Protein AF-A0A9D0VFV6-F1 (afdb_monomer_lite)

Secondary structure (DSSP, 8-state):
---------------------PPPPEEEEEE--TT-EEEEPPBSSTTEEEEEEES--S--HHHHTT---TTEEEEEEEE-STT-EEEEEEESSTTEEEEEEEETTEEEEEEEE----B--PPPPPPHHHHHHSPPP--PPPPPPTT--S--SGGGT-PPPHHHHGGG---PEETTEE------HHHHHHHHHHHHH---HHHHHHHHHHHHHHHHHTT-HHHHHHHHHHHHT-SS---HHHHHHHHHHHHHHTT-HHHHHHHHHHHHHTT--HHHHHHHHHHHHHHH--S-HHHHHHHHHHH---HHHHHHHHHHHHHTT-HHHHHHHHHHHHHH--

Foldseek 3Di:
DDDDDDDPDDDPPDDPPPPPPAPDKWKDKDFWAQPWDKDWDADLDLQKTKIKIAPTPDDVCVSQVVDDIAQFPDWDKDDPDPRIIIIMTGGPDSQWDWDWDRDRRMIMTIIDGHDGPHPDDDAFDALVCQQPPFDDAAFDDADPPVDDPDDDCRVVPDPQLLVLLPPFDAWDDPNDGLAPQPAPVLLVVLVVVCVPDPDQVSNLVSLQSNLNNCSVVVVLVSNLVSLVVSVPGPDDTLLLNSLSSNLSSCVVVVNLVSSSVSLVSNVVSPHDSLSSLSSQLSSCLRPVPPPLQNSLNNQCVRDPDLSSLLSSLSSCVVSNVNSNSVSSVVVSVVVVD

Sequence (337 aa):
MIRAPRALLALLLSLPLLLGLAPAEGIIAFSASPDAEVVVHPRSDPLRIDVMVRRNRVPLDRQLDGLTARHLSEIEVVSIGGGTWFVTLYVERPEIVVVPQVIPGKLVLRLRPGRVGTIEVPEAPTLRELLDDPPQRLPAPPPPLALSPLRGDASTLKLRPDLVLQDLPVWRIRGRELSKLQGWPAVDAYRMELALHDHPARQAATRYHLGLEHLGLGWYREAAFYLEETLASDVPYDVPAVALATARAQLVLDRTQRSRELCRMAADNGAEDVAVLVCLGAVALKDGTPSPTAVGRALEQASLVPSHRLLAAQLLQQDHRHAEARQILEALAYSMD

Radius of gyration: 30.55 Å; chains: 1; bounding box: 56×37×140 Å

Structure (mmCIF, N/CA/C/O backbone):
data_AF-A0A9D0VFV6-F1
#
_entry.id   AF-A0A9D0VFV6-F1
#
loop_
_atom_site.group_PDB
_atom_site.id
_atom_site.type_symbol
_atom_site.label_atom_id
_atom_site.label_alt_id
_atom_site.label_comp_id
_atom_site.label_asym_id
_atom_site.label_entity_id
_atom_site.label_seq_id
_atom_site.pdbx_PDB_ins_code
_atom_site.Cartn_x
_atom_site.Cartn_y
_atom_site.Cartn_z
_atom_site.occupancy
_atom_site.B_iso_or_equiv
_atom_site.auth_seq_id
_atom_site.auth_comp_id
_atom_site.auth_asym_id
_atom_site.auth_atom_id
_atom_site.pdbx_PDB_model_num
ATOM 1 N N . MET A 1 1 ? -0.767 14.756 100.149 1.00 42.78 1 MET A N 1
ATOM 2 C CA . MET A 1 1 ? -2.171 15.167 99.923 1.00 42.78 1 MET A CA 1
ATOM 3 C C . MET A 1 1 ? -2.162 16.493 99.176 1.00 42.78 1 MET A C 1
ATOM 5 O O . MET A 1 1 ? -1.933 17.524 99.792 1.00 42.78 1 MET A O 1
ATOM 9 N N . ILE A 1 2 ? -2.287 16.459 97.846 1.00 37.28 2 ILE A N 1
ATOM 10 C CA . ILE A 1 2 ? -2.253 17.648 96.978 1.00 37.28 2 ILE A CA 1
ATOM 11 C C . ILE A 1 2 ? -3.454 17.593 96.022 1.00 37.28 2 ILE A C 1
ATOM 13 O O . ILE A 1 2 ? -3.891 16.524 95.609 1.00 37.28 2 ILE A O 1
ATOM 17 N N . ARG A 1 3 ? -3.992 18.792 95.793 1.00 36.56 3 ARG A N 1
ATOM 18 C CA . ARG A 1 3 ? -5.252 19.224 95.181 1.00 36.56 3 ARG A CA 1
ATOM 19 C C . ARG A 1 3 ? -5.512 18.728 93.743 1.00 36.56 3 ARG A C 1
ATOM 21 O O . ARG A 1 3 ? -4.602 18.673 92.927 1.00 36.56 3 ARG A O 1
ATOM 28 N N . ALA A 1 4 ? -6.793 18.506 93.436 1.00 40.12 4 ALA A N 1
ATOM 29 C CA . ALA A 1 4 ? -7.401 18.561 92.093 1.00 40.12 4 ALA A CA 1
ATOM 30 C C . ALA A 1 4 ? -7.599 20.035 91.637 1.00 40.12 4 ALA A C 1
ATOM 32 O O . ALA A 1 4 ? -7.294 20.934 92.427 1.00 40.12 4 ALA A O 1
ATOM 33 N N . PRO A 1 5 ? -8.304 20.364 90.529 1.00 68.75 5 PRO A N 1
ATOM 34 C CA . PRO A 1 5 ? -8.406 19.825 89.155 1.00 68.75 5 PRO A CA 1
ATOM 35 C C . PRO A 1 5 ? -8.068 20.933 88.107 1.00 68.75 5 PRO A C 1
ATOM 37 O O . PRO A 1 5 ? -7.823 22.066 88.514 1.00 68.75 5 PRO A O 1
ATOM 40 N N . ARG A 1 6 ? -8.116 20.672 86.779 1.00 39.78 6 ARG A N 1
ATOM 41 C CA . ARG A 1 6 ? -8.661 21.611 85.748 1.00 39.78 6 ARG A CA 1
ATOM 42 C C . ARG A 1 6 ? -8.444 21.185 84.283 1.00 39.78 6 ARG A C 1
ATOM 44 O O . ARG A 1 6 ? -7.349 20.818 83.887 1.00 39.78 6 ARG A O 1
ATOM 51 N N . ALA A 1 7 ? -9.508 21.440 83.513 1.00 39.28 7 ALA A N 1
ATOM 52 C CA . ALA A 1 7 ? -9.545 21.874 82.113 1.00 39.28 7 ALA A CA 1
ATOM 53 C C . ALA A 1 7 ? -9.285 20.839 81.002 1.00 39.28 7 ALA A C 1
ATOM 55 O O . ALA A 1 7 ? -8.216 20.792 80.403 1.00 39.28 7 ALA A O 1
ATOM 56 N N . LEU A 1 8 ? -10.351 20.124 80.621 1.00 39.81 8 LEU A N 1
ATOM 57 C CA . LEU A 1 8 ? -10.550 19.702 79.233 1.00 39.81 8 LEU A CA 1
ATOM 58 C C . LEU A 1 8 ? -11.036 20.933 78.447 1.00 39.81 8 LEU A C 1
ATOM 60 O O . LEU A 1 8 ? -12.193 21.338 78.564 1.00 39.81 8 LEU A O 1
ATOM 64 N N . LEU A 1 9 ? -10.114 21.575 77.731 1.00 40.81 9 LEU A N 1
ATOM 65 C CA . LEU A 1 9 ? -10.386 22.710 76.856 1.00 40.81 9 LEU A CA 1
ATOM 66 C C . LEU A 1 9 ? -10.595 22.204 75.425 1.00 40.81 9 LEU A C 1
ATOM 68 O O . LEU A 1 9 ? -9.845 21.366 74.928 1.00 40.81 9 LEU A O 1
ATOM 72 N N . ALA A 1 10 ? -11.632 22.739 74.793 1.00 47.91 10 ALA A N 1
ATOM 73 C CA . ALA A 1 10 ? -12.017 22.525 73.413 1.00 47.91 10 ALA A CA 1
ATOM 74 C C . ALA A 1 10 ? -10.858 22.725 72.422 1.00 47.91 10 ALA A C 1
ATOM 76 O O . ALA A 1 10 ? -10.210 23.769 72.423 1.00 47.91 10 ALA A O 1
ATOM 77 N N . LEU A 1 11 ? -10.688 21.770 71.506 1.00 39.59 11 LEU A N 1
ATOM 78 C CA . LEU A 1 11 ? -10.038 22.008 70.220 1.00 39.59 11 LEU A CA 1
ATOM 79 C C . LEU A 1 11 ? -10.996 21.574 69.102 1.00 39.59 11 LEU A C 1
ATOM 81 O O . LEU A 1 11 ? -10.941 20.469 68.569 1.00 39.59 11 LEU A O 1
ATOM 85 N N . LEU A 1 12 ? -11.918 22.485 68.785 1.00 42.47 12 LEU A N 1
ATOM 86 C CA . LEU A 1 12 ? -12.577 22.574 67.487 1.00 42.47 12 LEU A CA 1
ATOM 87 C C . LEU A 1 12 ? -11.499 22.921 66.452 1.00 42.47 12 LEU A C 1
ATOM 89 O O . LEU A 1 12 ? -11.248 24.089 66.168 1.00 42.47 12 LEU A O 1
ATOM 93 N N . LEU A 1 13 ? -10.825 21.902 65.920 1.00 38.94 13 LEU A N 1
ATOM 94 C CA . LEU A 1 13 ? -10.052 22.037 64.692 1.00 38.94 13 LEU A CA 1
ATOM 95 C C . LEU A 1 13 ? -11.025 21.930 63.520 1.00 38.94 13 LEU A C 1
ATOM 97 O O . LEU A 1 13 ? -11.454 20.853 63.113 1.00 38.94 13 LEU A O 1
ATOM 101 N N . SER A 1 14 ? -11.380 23.106 63.021 1.00 40.16 14 SER A N 1
ATOM 102 C CA . SER A 1 14 ? -11.913 23.371 61.695 1.00 40.16 14 SER A CA 1
ATOM 103 C C . SER A 1 14 ? -11.162 22.573 60.622 1.00 40.16 14 SER A C 1
ATOM 105 O O . SER A 1 14 ? -10.084 22.978 60.184 1.00 40.16 14 SER A O 1
ATOM 107 N N . LEU A 1 15 ? -11.737 21.454 60.172 1.00 38.34 15 LEU A N 1
ATOM 108 C CA . LEU A 1 15 ? -11.420 20.907 58.857 1.00 38.34 15 LEU A CA 1
ATOM 109 C C . LEU A 1 15 ? -12.058 21.834 57.812 1.00 38.34 15 LEU A C 1
ATOM 111 O O . LEU A 1 15 ? -13.285 21.970 57.812 1.00 38.34 15 LEU A O 1
ATOM 115 N N . PRO A 1 16 ? -11.292 22.448 56.897 1.00 43.44 16 PRO A N 1
ATOM 116 C CA . PRO A 1 16 ? -11.893 22.964 55.686 1.00 43.44 16 PRO A CA 1
ATOM 117 C C . PRO A 1 16 ? -12.406 21.755 54.898 1.00 43.44 16 PRO A C 1
ATOM 119 O O . PRO A 1 16 ? -11.627 20.907 54.460 1.00 43.44 16 PRO A O 1
ATOM 122 N N . LEU A 1 17 ? -13.730 21.667 54.740 1.00 42.09 17 LEU A N 1
ATOM 123 C CA . LEU A 1 17 ? -14.370 20.868 53.701 1.00 42.09 17 LEU A CA 1
ATOM 124 C C . LEU A 1 17 ? -13.872 21.382 52.339 1.00 42.09 17 LEU A C 1
ATOM 126 O O . LEU A 1 17 ? -14.528 22.166 51.663 1.00 42.09 17 LEU A O 1
ATOM 130 N N . LEU A 1 18 ? -12.699 20.921 51.917 1.00 41.19 18 LEU A N 1
ATOM 131 C CA . LEU A 1 18 ? -12.331 20.848 50.512 1.00 41.19 18 LEU A CA 1
ATOM 132 C C . LEU A 1 18 ? -13.087 19.651 49.926 1.00 41.19 18 LEU A C 1
ATOM 134 O O . LEU A 1 18 ? -12.507 18.618 49.599 1.00 41.19 18 LEU A O 1
ATOM 138 N N . LEU A 1 19 ? -14.410 19.794 49.798 1.00 41.72 19 LEU A N 1
ATOM 139 C CA . LEU A 1 19 ? -15.160 19.092 48.762 1.00 41.72 19 LEU A CA 1
ATOM 140 C C . LEU A 1 19 ? -14.663 19.665 47.434 1.00 41.72 19 LEU A C 1
ATOM 142 O O . LEU A 1 19 ? -15.276 20.552 46.843 1.00 41.72 19 LEU A O 1
ATOM 146 N N . GLY A 1 20 ? -13.490 19.198 47.005 1.00 40.94 20 GLY A N 1
ATOM 147 C CA . GLY A 1 20 ? -13.071 19.324 45.626 1.00 40.94 20 GLY A CA 1
ATOM 148 C C . GLY A 1 20 ? -14.182 18.707 44.796 1.00 40.94 20 GLY A C 1
ATOM 149 O O . GLY A 1 20 ? -14.415 17.502 44.877 1.00 40.94 20 GLY A O 1
ATOM 150 N N . LEU A 1 21 ? -14.917 19.554 44.077 1.00 49.94 21 LEU A N 1
ATOM 151 C CA . LEU A 1 21 ? -15.856 19.152 43.043 1.00 49.94 21 LEU A CA 1
ATOM 152 C C . LEU A 1 21 ? -15.102 18.199 42.119 1.00 49.94 21 LEU A C 1
ATOM 154 O O . LEU A 1 21 ? -14.300 18.637 41.293 1.00 49.94 21 LEU A O 1
ATOM 158 N N . ALA A 1 22 ? -15.311 16.893 42.295 1.00 55.28 22 ALA A N 1
ATOM 159 C CA . ALA A 1 22 ? -14.850 15.920 41.325 1.00 55.28 22 ALA A CA 1
ATOM 160 C C . ALA A 1 22 ? -15.384 16.393 39.964 1.00 55.28 22 ALA A C 1
ATOM 162 O O . ALA A 1 22 ? -16.567 16.752 39.880 1.00 55.28 22 ALA A O 1
ATOM 163 N N . PRO A 1 23 ? -14.536 16.497 38.926 1.00 62.00 23 PRO A N 1
ATOM 164 C CA . PRO A 1 23 ? -14.978 16.994 37.633 1.00 62.00 23 PRO A CA 1
ATOM 165 C C . PRO A 1 23 ? -16.178 16.158 37.194 1.00 62.00 23 PRO A C 1
ATOM 167 O O . PRO A 1 23 ? -16.063 14.940 37.093 1.00 62.00 23 PRO A O 1
ATOM 170 N N . ALA A 1 24 ? -17.343 16.797 37.020 1.00 79.69 24 ALA A N 1
ATOM 171 C CA . ALA A 1 24 ? -18.573 16.037 36.812 1.00 79.69 24 ALA A CA 1
ATOM 172 C C . ALA A 1 24 ? -18.433 15.142 35.570 1.00 79.69 24 ALA A C 1
ATOM 174 O O . ALA A 1 24 ? -18.080 15.616 34.482 1.00 79.69 24 ALA A O 1
ATOM 175 N N . GLU A 1 25 ? -18.647 13.850 35.779 1.00 90.50 25 GLU A N 1
ATOM 176 C CA . GLU A 1 25 ? -18.448 12.794 34.794 1.00 90.50 25 GLU A CA 1
ATOM 177 C C . GLU A 1 25 ? -19.633 12.751 33.818 1.00 90.50 25 GLU A C 1
ATOM 179 O O . GLU A 1 25 ? -20.771 13.051 34.186 1.00 90.50 25 GLU A O 1
ATOM 184 N N . GLY A 1 26 ? -19.374 12.370 32.569 1.00 94.69 26 GLY A N 1
ATOM 185 C CA . GLY A 1 26 ? -20.420 11.918 31.657 1.00 94.69 26 GLY A CA 1
ATOM 186 C C . GLY A 1 26 ? -20.778 10.473 31.973 1.00 94.69 26 GLY A C 1
ATOM 187 O O . GLY A 1 26 ? -19.887 9.658 32.212 1.00 94.69 26 GLY A O 1
ATOM 188 N N . ILE A 1 27 ? -22.066 10.139 32.000 1.00 95.75 27 ILE A N 1
ATOM 189 C CA . ILE A 1 27 ? -22.532 8.783 32.304 1.00 95.75 27 ILE A CA 1
ATOM 190 C C . ILE A 1 27 ? -23.422 8.312 31.162 1.00 95.75 27 ILE A C 1
ATOM 192 O O . ILE A 1 27 ? -24.480 8.886 30.927 1.00 95.75 27 ILE A O 1
ATOM 196 N N . ILE A 1 28 ? -23.009 7.233 30.504 1.00 96.56 28 ILE A N 1
ATOM 197 C CA . ILE A 1 28 ? -23.816 6.511 29.520 1.00 96.56 28 ILE A CA 1
ATOM 198 C C . ILE A 1 28 ? -24.180 5.172 30.152 1.00 96.56 28 ILE A C 1
ATOM 200 O O . ILE A 1 28 ? -23.297 4.416 30.553 1.00 96.56 28 ILE A O 1
ATOM 204 N N . ALA A 1 29 ? -25.469 4.881 30.293 1.00 96.12 29 ALA A N 1
ATOM 205 C CA . ALA A 1 29 ? -25.935 3.688 30.987 1.00 96.12 29 ALA A CA 1
ATOM 206 C C . ALA A 1 29 ? -27.009 2.973 30.171 1.00 96.12 29 ALA A C 1
ATOM 208 O O . ALA A 1 29 ? -28.025 3.573 29.836 1.00 96.12 29 ALA A O 1
ATOM 209 N N . PHE A 1 30 ? -26.807 1.685 29.905 1.00 96.25 30 PHE A N 1
ATOM 210 C CA . PHE A 1 30 ? -27.698 0.888 29.062 1.00 96.25 30 PHE A CA 1
ATOM 211 C C . PHE A 1 30 ? -27.776 -0.562 29.536 1.00 96.25 30 PHE A C 1
ATOM 213 O O . PHE A 1 30 ? -26.932 -1.047 30.295 1.00 96.25 30 PHE A O 1
ATOM 220 N N . SER A 1 31 ? -28.827 -1.250 29.106 1.00 97.25 31 SER A N 1
ATOM 221 C CA . SER A 1 31 ? -29.054 -2.656 29.420 1.00 97.25 31 SER A CA 1
ATOM 222 C C . SER A 1 31 ? -28.105 -3.527 28.602 1.00 97.25 31 SER A C 1
ATOM 224 O O . SER A 1 31 ? -27.961 -3.331 27.394 1.00 97.25 31 SER A O 1
ATOM 226 N N . ALA A 1 32 ? -27.488 -4.506 29.257 1.00 96.50 32 ALA A N 1
ATOM 227 C CA . ALA A 1 32 ? -26.565 -5.454 28.639 1.00 96.50 32 ALA A CA 1
ATOM 228 C C . ALA A 1 32 ? -26.837 -6.875 29.147 1.00 96.50 32 ALA A C 1
ATOM 230 O O . ALA A 1 32 ? -27.435 -7.061 30.209 1.00 96.50 32 ALA A O 1
ATOM 231 N N . SER A 1 33 ? -26.404 -7.893 28.404 1.00 96.06 33 SER A N 1
ATOM 232 C CA . SER A 1 33 ? -26.488 -9.277 28.880 1.00 96.06 33 SER A CA 1
ATOM 233 C C . SER A 1 33 ? -25.672 -9.475 30.168 1.00 96.06 33 SER A C 1
ATOM 235 O O . SER A 1 33 ? -24.637 -8.830 30.337 1.00 96.06 33 SER A O 1
ATOM 237 N N . PRO A 1 34 ? -26.102 -10.360 31.088 1.00 93.81 34 PRO A N 1
ATOM 238 C CA . PRO A 1 34 ? -25.392 -10.594 32.350 1.00 93.81 34 PRO A CA 1
ATOM 239 C C . PRO A 1 34 ? -23.943 -11.074 32.182 1.00 93.81 34 PRO A C 1
ATOM 241 O O . PRO A 1 34 ? -23.121 -10.848 33.063 1.00 93.81 34 PRO A O 1
ATOM 244 N N . ASP A 1 35 ? -23.644 -11.731 31.062 1.00 92.25 35 ASP A N 1
ATOM 245 C CA . ASP A 1 35 ? -22.338 -12.263 30.671 1.00 92.25 35 ASP A CA 1
ATOM 246 C C . ASP A 1 35 ? -21.576 -11.350 29.696 1.00 92.25 35 ASP A C 1
ATOM 248 O O . ASP A 1 35 ? -20.590 -11.782 29.091 1.00 92.25 35 ASP A O 1
ATOM 252 N N . ALA A 1 36 ? -22.028 -10.102 29.524 1.00 94.00 36 ALA A N 1
ATOM 253 C CA . ALA A 1 36 ? -21.389 -9.159 28.624 1.00 94.00 36 ALA A CA 1
ATOM 254 C C . ALA A 1 36 ? -19.970 -8.804 29.096 1.00 94.00 36 ALA A C 1
ATOM 256 O O . ALA A 1 36 ? -19.743 -8.432 30.248 1.00 94.00 36 ALA A O 1
ATOM 257 N N . GLU A 1 37 ? -19.015 -8.871 28.173 1.00 92.62 37 GLU A N 1
ATOM 258 C CA . GLU A 1 37 ? -17.627 -8.458 28.398 1.00 92.62 37 GLU A CA 1
ATOM 259 C C . GLU A 1 37 ? -17.363 -7.146 27.667 1.00 92.62 37 GLU A C 1
ATOM 261 O O . GLU A 1 37 ? -17.827 -6.961 26.541 1.00 92.62 37 GLU A O 1
ATOM 266 N N . VAL A 1 38 ? -16.593 -6.249 28.281 1.00 92.56 38 VAL A N 1
ATOM 267 C CA . VAL A 1 38 ? -16.336 -4.915 27.730 1.00 92.56 38 VAL A CA 1
ATOM 268 C C . VAL A 1 38 ? -14.850 -4.678 27.611 1.00 92.56 38 VAL A C 1
ATOM 270 O O . VAL A 1 38 ? -14.104 -4.848 28.574 1.00 92.56 38 VAL A O 1
ATOM 273 N N . VAL A 1 39 ? -14.434 -4.262 26.422 1.00 90.31 39 VAL A N 1
ATOM 274 C CA . VAL A 1 39 ? -13.045 -3.950 26.105 1.00 90.31 39 VAL A CA 1
ATOM 275 C C . VAL A 1 39 ? -12.997 -2.536 25.549 1.00 90.31 39 VAL A C 1
ATOM 277 O O . VAL A 1 39 ? -13.641 -2.241 24.548 1.00 90.31 39 VAL A O 1
ATOM 280 N N . VAL A 1 40 ? -12.237 -1.660 26.204 1.00 88.06 40 VAL A N 1
ATOM 281 C CA . VAL A 1 40 ? -11.907 -0.334 25.667 1.00 88.06 40 VAL A CA 1
ATOM 282 C C . VAL A 1 40 ? -10.659 -0.484 24.817 1.00 88.06 40 VAL A C 1
ATOM 284 O O . VAL A 1 40 ? -9.642 -0.986 25.302 1.00 88.06 40 VAL A O 1
ATOM 287 N N . HIS A 1 41 ? -10.730 -0.071 23.559 1.00 79.75 41 HIS A N 1
ATOM 288 C CA . HIS A 1 41 ? -9.592 -0.167 22.660 1.00 79.75 41 HIS A CA 1
ATOM 289 C C . HIS A 1 41 ? -8.595 0.981 22.876 1.00 79.75 41 HIS A C 1
ATOM 291 O O . HIS A 1 41 ? -8.993 2.090 23.247 1.00 79.75 41 HIS A O 1
ATOM 297 N N . PRO A 1 42 ? -7.292 0.733 22.638 1.00 74.75 42 PRO A N 1
ATOM 298 C CA . PRO A 1 42 ? -6.309 1.800 22.503 1.00 74.75 42 PRO A CA 1
ATOM 299 C C . PRO A 1 42 ? -6.753 2.821 21.456 1.00 74.75 42 PRO A C 1
ATOM 301 O O . PRO A 1 42 ? -7.361 2.455 20.447 1.00 74.75 42 PRO A O 1
ATOM 304 N N . ARG A 1 43 ? -6.433 4.095 21.685 1.00 73.56 43 ARG A N 1
ATOM 305 C CA . ARG A 1 43 ? -6.846 5.159 20.770 1.00 73.56 43 ARG A CA 1
ATOM 306 C C . ARG A 1 43 ? -5.905 5.304 19.606 1.00 73.56 43 ARG A C 1
ATOM 308 O O . ARG A 1 43 ? -4.687 5.297 19.768 1.00 73.56 43 ARG A O 1
ATOM 315 N N . SER A 1 44 ? -6.527 5.503 18.458 1.00 61.78 44 SER A N 1
ATOM 316 C CA . SER A 1 44 ? -5.883 5.912 17.225 1.00 61.78 44 SER A CA 1
ATOM 317 C C . SER A 1 44 ? -6.161 7.392 16.931 1.00 61.78 44 SER A C 1
ATOM 319 O O . SER A 1 44 ? -5.262 8.107 16.515 1.00 61.78 44 SER A O 1
ATOM 321 N N . ASP A 1 45 ? -7.363 7.874 17.234 1.00 73.19 45 ASP A N 1
ATOM 322 C CA . ASP A 1 45 ? -7.730 9.289 17.208 1.00 73.19 45 ASP A CA 1
ATOM 323 C C . ASP A 1 45 ? -7.965 9.757 18.658 1.00 73.19 45 ASP A C 1
ATOM 325 O O . ASP A 1 45 ? -8.659 9.067 19.415 1.00 73.19 45 ASP A O 1
ATOM 329 N N . PRO A 1 46 ? -7.366 10.879 19.099 1.00 82.94 46 PRO A N 1
ATOM 330 C CA . PRO A 1 46 ? -7.531 11.358 20.466 1.00 82.94 46 PRO A CA 1
ATOM 331 C C . PRO A 1 46 ? -8.984 11.722 20.833 1.00 82.94 46 PRO A C 1
ATOM 333 O O . PRO A 1 46 ? -9.338 11.604 22.011 1.00 82.94 46 PRO A O 1
ATOM 336 N N . LEU A 1 47 ? -9.820 12.105 19.861 1.00 89.44 47 LEU A N 1
ATOM 337 C CA . LEU A 1 47 ? -11.234 12.465 20.032 1.00 89.44 47 LEU A CA 1
ATOM 338 C C . LEU A 1 47 ? -12.194 11.281 19.859 1.00 89.44 47 LEU A C 1
ATOM 340 O O . LEU A 1 47 ? -13.404 11.449 19.999 1.00 89.44 47 LEU A O 1
ATOM 344 N N . ARG A 1 48 ? -11.679 10.075 19.605 1.00 89.62 48 ARG A N 1
ATOM 345 C CA . ARG A 1 48 ? -12.489 8.874 19.392 1.00 89.62 48 ARG A CA 1
ATOM 346 C C . ARG A 1 48 ? -12.153 7.780 20.397 1.00 89.62 48 ARG A C 1
ATOM 348 O O . ARG A 1 48 ? -10.993 7.454 20.649 1.00 89.62 48 ARG A O 1
ATOM 355 N N . ILE A 1 49 ? -13.186 7.158 20.955 1.00 89.38 49 ILE A N 1
ATOM 356 C CA . ILE A 1 49 ? -13.061 6.041 21.889 1.00 89.38 49 ILE A CA 1
ATOM 357 C C . ILE A 1 49 ? -13.892 4.871 21.392 1.00 89.38 49 ILE A C 1
ATOM 359 O O . ILE A 1 49 ? -15.116 4.944 21.375 1.00 89.38 49 ILE A O 1
ATOM 363 N N . ASP A 1 50 ? -13.241 3.760 21.068 1.00 90.38 50 ASP A N 1
ATOM 364 C CA . ASP A 1 50 ? -13.951 2.549 20.673 1.00 90.38 50 ASP A CA 1
ATOM 365 C C . ASP A 1 50 ? -14.068 1.575 21.840 1.00 90.38 50 ASP A C 1
ATOM 367 O O . ASP A 1 50 ? -13.088 1.215 22.503 1.00 90.38 50 ASP A O 1
ATOM 371 N N . VAL A 1 51 ? -15.295 1.128 22.071 1.00 93.12 51 VAL A N 1
ATOM 372 C CA . VAL A 1 51 ? -15.662 0.170 23.103 1.00 93.12 51 VAL A CA 1
ATOM 373 C C . VAL A 1 51 ? -16.305 -1.032 22.426 1.00 93.12 51 VAL A C 1
ATOM 375 O O . VAL A 1 51 ? -17.328 -0.917 21.756 1.00 93.12 51 VAL A O 1
ATOM 378 N N . MET A 1 52 ? -15.720 -2.208 22.617 1.00 92.12 52 MET A N 1
ATOM 379 C CA . MET A 1 52 ? -16.305 -3.465 22.170 1.00 92.12 52 MET A CA 1
ATOM 380 C C . MET A 1 52 ? -17.070 -4.110 23.322 1.00 92.12 52 MET A C 1
ATOM 382 O O . MET A 1 52 ? -16.517 -4.328 24.402 1.00 92.12 52 MET A O 1
ATOM 386 N N . VAL A 1 53 ? -18.327 -4.465 23.069 1.00 93.62 53 VAL A N 1
ATOM 387 C CA . VAL A 1 53 ? -19.185 -5.201 24.000 1.00 93.62 53 VAL A CA 1
ATOM 388 C C . VAL A 1 53 ? -19.458 -6.586 23.416 1.00 93.62 53 VAL A C 1
ATOM 390 O O . VAL A 1 53 ? -20.126 -6.719 22.392 1.00 93.62 53 VAL A O 1
ATOM 393 N N . ARG A 1 54 ? -18.928 -7.634 24.047 1.00 91.94 54 ARG A N 1
ATOM 394 C CA . ARG A 1 54 ? -19.048 -9.036 23.608 1.00 91.94 54 ARG A CA 1
ATOM 395 C C . ARG A 1 54 ? -20.092 -9.777 24.427 1.00 91.94 54 ARG A C 1
ATOM 397 O O . ARG A 1 54 ? -20.396 -9.374 25.544 1.00 91.94 54 ARG A O 1
ATOM 404 N N . ARG A 1 55 ? -20.585 -10.898 23.884 1.00 92.81 55 ARG A N 1
ATOM 405 C CA . ARG A 1 55 ? -21.607 -11.766 24.509 1.00 92.81 55 ARG A CA 1
ATOM 406 C C . ARG A 1 55 ? -22.873 -11.009 24.929 1.00 92.81 55 ARG A C 1
ATOM 408 O O . ARG A 1 55 ? -23.636 -11.466 25.765 1.00 92.81 55 ARG A O 1
ATOM 415 N N . ASN A 1 56 ? -23.135 -9.868 24.305 1.00 95.38 56 ASN A N 1
ATOM 416 C CA . ASN A 1 56 ? -24.305 -9.060 24.555 1.00 95.38 56 ASN A CA 1
ATOM 417 C C . ASN A 1 56 ? -25.389 -9.348 23.512 1.00 95.38 56 ASN A C 1
ATOM 419 O O . ASN A 1 56 ? -25.282 -8.984 22.342 1.00 95.38 56 ASN A O 1
ATOM 423 N N . ARG A 1 57 ? -26.456 -10.009 23.953 1.00 94.56 57 ARG A N 1
ATOM 424 C CA . ARG A 1 57 ? -27.646 -10.329 23.151 1.00 94.56 57 ARG A CA 1
ATOM 425 C C . ARG A 1 57 ? -28.691 -9.212 23.171 1.00 94.56 57 ARG A C 1
ATOM 427 O O . ARG A 1 57 ? -29.673 -9.301 22.444 1.00 94.56 57 ARG A O 1
ATOM 434 N N . VAL A 1 58 ? -28.503 -8.190 24.006 1.00 96.44 58 VAL A N 1
ATOM 435 C CA . VAL A 1 58 ? -29.417 -7.048 24.095 1.00 96.44 58 VAL A CA 1
ATOM 436 C C . VAL A 1 58 ? -29.093 -6.051 22.972 1.00 96.44 58 VAL A C 1
ATOM 438 O O . VAL A 1 58 ? -27.936 -5.639 22.878 1.00 96.44 58 VAL A O 1
ATOM 441 N N . PRO A 1 59 ? -30.064 -5.640 22.136 1.00 95.69 59 PRO A N 1
ATOM 442 C CA . PRO A 1 59 ? -29.840 -4.642 21.089 1.00 95.69 59 PRO A CA 1
ATOM 443 C C . PRO A 1 59 ? -29.351 -3.308 21.664 1.00 95.69 59 PRO A C 1
ATOM 445 O O . PRO A 1 59 ? -30.015 -2.743 22.536 1.00 95.69 59 PRO A O 1
ATOM 448 N N . LEU A 1 60 ? -28.178 -2.832 21.229 1.00 95.62 60 LEU A N 1
ATOM 449 C CA . LEU A 1 60 ? -27.603 -1.567 21.713 1.00 95.62 60 LEU A CA 1
ATOM 450 C C . LEU A 1 60 ? -27.940 -0.373 20.822 1.00 95.62 60 LEU A C 1
ATOM 452 O O . LEU A 1 60 ? -28.050 0.733 21.338 1.00 95.62 60 LEU A O 1
ATOM 456 N N . ASP A 1 61 ? -28.140 -0.610 19.527 1.00 93.25 61 ASP A N 1
ATOM 457 C CA . ASP A 1 61 ? -28.524 0.385 18.521 1.00 93.25 61 ASP A CA 1
ATOM 458 C C . ASP A 1 61 ? -29.674 1.267 19.021 1.00 93.25 61 ASP A C 1
ATOM 460 O O . ASP A 1 61 ? -29.517 2.471 19.174 1.00 93.25 61 ASP A O 1
ATOM 464 N N . ARG A 1 62 ? -30.791 0.660 19.432 1.00 92.50 62 ARG A N 1
ATOM 465 C CA . ARG A 1 62 ? -31.974 1.409 19.894 1.00 92.50 62 ARG A CA 1
ATOM 466 C C . ARG A 1 62 ? -31.803 2.104 21.243 1.00 92.50 62 ARG A C 1
ATOM 468 O O . ARG A 1 62 ? -32.581 2.991 21.566 1.00 92.50 62 ARG A O 1
ATOM 475 N N . GLN A 1 63 ? -30.874 1.637 22.075 1.00 96.12 63 GLN A N 1
ATOM 476 C CA . GLN A 1 63 ? -30.663 2.197 23.415 1.00 96.12 63 GLN A CA 1
ATOM 477 C C . GLN A 1 63 ? -29.739 3.414 23.394 1.00 96.12 63 GLN A C 1
ATOM 479 O O . GLN A 1 63 ? -29.776 4.219 24.322 1.00 96.12 63 GLN A O 1
ATOM 484 N N . LEU A 1 64 ? -28.876 3.491 22.384 1.00 94.12 64 LEU A N 1
ATOM 485 C CA . LEU A 1 64 ? -27.801 4.470 22.287 1.00 94.12 64 LEU A CA 1
ATOM 486 C C . LEU A 1 64 ? -28.019 5.478 21.155 1.00 94.12 64 LEU A C 1
ATOM 488 O O . LEU A 1 64 ? -27.365 6.515 21.164 1.00 94.12 64 LEU A O 1
ATOM 492 N N . ASP A 1 65 ? -28.945 5.212 20.232 1.00 91.06 65 ASP A N 1
ATOM 493 C CA . ASP A 1 65 ? -29.336 6.157 19.186 1.00 91.06 65 ASP A CA 1
ATOM 494 C C . ASP A 1 65 ? -29.790 7.504 19.779 1.00 91.06 65 ASP A C 1
ATOM 496 O O . ASP A 1 65 ? -30.643 7.561 20.671 1.00 91.06 65 ASP A O 1
ATOM 500 N N . GLY A 1 66 ? -29.165 8.590 19.318 1.00 86.00 66 GLY A N 1
ATOM 501 C CA . GLY A 1 66 ? -29.411 9.954 19.794 1.00 86.00 66 GLY A CA 1
ATOM 502 C C . GLY A 1 66 ? -29.051 10.224 21.263 1.00 86.00 66 GLY A C 1
ATOM 503 O O . GLY A 1 66 ? -29.421 11.274 21.798 1.00 86.00 66 GLY A O 1
ATOM 504 N N . LEU A 1 67 ? -28.359 9.306 21.950 1.00 92.69 67 LEU A N 1
ATOM 505 C CA . LEU A 1 67 ? -28.001 9.489 23.354 1.00 92.69 67 LEU A CA 1
ATOM 506 C C . LEU A 1 67 ? -26.936 10.580 23.501 1.00 92.69 67 LEU A C 1
ATOM 508 O O . LEU A 1 67 ? -25.876 10.532 22.885 1.00 92.69 67 LEU A O 1
ATOM 512 N N . THR A 1 68 ? -27.193 11.533 24.395 1.00 92.44 68 THR A N 1
ATOM 513 C CA . THR A 1 68 ? -26.236 12.585 24.755 1.00 92.44 68 THR A CA 1
ATOM 514 C C . THR A 1 68 ? -25.732 12.388 26.180 1.00 92.44 68 THR A C 1
ATOM 516 O O . THR A 1 68 ? -26.451 11.926 27.069 1.00 92.44 68 THR A O 1
ATOM 519 N N . ALA A 1 69 ? -24.467 12.726 26.412 1.00 94.00 69 ALA A N 1
ATOM 520 C CA . ALA A 1 69 ? -23.847 12.703 27.729 1.00 94.00 69 ALA A CA 1
ATOM 521 C C . ALA A 1 69 ? -22.779 13.795 27.807 1.00 94.00 69 ALA A C 1
ATOM 523 O O . ALA A 1 69 ? -22.287 14.283 26.796 1.00 94.00 69 ALA A O 1
ATOM 524 N N . ARG A 1 70 ? -22.382 14.183 29.020 1.00 93.69 70 ARG A N 1
ATOM 525 C CA . ARG A 1 70 ? -21.296 15.154 29.178 1.00 93.69 70 ARG A CA 1
ATOM 526 C C . ARG A 1 70 ? -19.996 14.612 28.577 1.00 93.69 70 ARG A C 1
ATOM 528 O O . ARG A 1 70 ? -19.654 13.457 28.829 1.00 93.69 70 ARG A O 1
ATOM 535 N N . HIS A 1 71 ? -19.249 15.470 27.882 1.00 94.69 71 HIS A N 1
ATOM 536 C CA . HIS A 1 71 ? -18.006 15.136 27.176 1.00 94.69 71 HIS A CA 1
ATOM 537 C C . HIS A 1 71 ? -18.198 14.236 25.946 1.00 94.69 71 HIS A C 1
ATOM 539 O O . HIS A 1 71 ? -17.196 13.853 25.348 1.00 94.69 71 HIS A O 1
ATOM 545 N N . LEU A 1 72 ? -19.438 13.888 25.586 1.00 95.62 72 LEU A N 1
ATOM 546 C CA . LEU A 1 72 ? -19.783 13.095 24.408 1.00 95.62 72 LEU A CA 1
ATOM 547 C C . LEU A 1 72 ? -20.344 14.038 23.343 1.00 95.62 72 LEU A C 1
ATOM 549 O O . LEU A 1 72 ? -21.380 14.662 23.569 1.00 95.62 72 LEU A O 1
ATOM 553 N N . SER A 1 73 ? -19.681 14.120 22.194 1.00 94.00 73 SER A N 1
ATOM 554 C CA . SER A 1 73 ? -20.214 14.838 21.036 1.00 94.00 73 SER A CA 1
ATOM 555 C C . SER A 1 73 ? -21.180 13.962 20.245 1.00 94.00 73 SER A C 1
ATOM 557 O O . SER A 1 73 ? -22.240 14.429 19.844 1.00 94.00 73 SER A O 1
ATOM 559 N N . GLU A 1 74 ? -20.833 12.689 20.055 1.00 94.62 74 GLU A N 1
ATOM 560 C CA . GLU A 1 74 ? -21.593 11.753 19.230 1.00 94.62 74 GLU A CA 1
ATOM 561 C C . GLU A 1 74 ? -21.328 10.305 19.658 1.00 94.62 74 GLU A C 1
ATOM 563 O O . GLU A 1 74 ? -20.286 9.987 20.242 1.00 94.62 74 GLU A O 1
ATOM 568 N N . ILE A 1 75 ? -22.287 9.423 19.382 1.00 94.94 75 ILE A N 1
ATOM 569 C CA . ILE A 1 75 ? -22.183 7.989 19.627 1.00 94.94 75 ILE A CA 1
ATOM 570 C C . ILE A 1 75 ? -22.682 7.206 18.419 1.00 94.94 75 ILE A C 1
ATOM 572 O O . ILE A 1 75 ? -23.802 7.396 17.957 1.00 94.94 75 ILE A O 1
ATOM 576 N N . GLU A 1 76 ? -21.858 6.277 17.952 1.00 92.75 76 GLU A N 1
ATOM 577 C CA . GLU A 1 76 ? -22.189 5.352 16.873 1.00 92.75 76 GLU A CA 1
ATOM 578 C C . GLU A 1 76 ? -22.165 3.917 17.389 1.00 92.75 76 GLU A C 1
ATOM 580 O O . GLU A 1 76 ? -21.325 3.537 18.212 1.00 92.75 76 GLU A O 1
ATOM 585 N N . VAL A 1 77 ? -23.100 3.097 16.909 1.00 91.50 77 VAL A N 1
ATOM 586 C CA . VAL A 1 77 ? -23.244 1.711 17.355 1.00 91.50 77 VAL A CA 1
ATOM 587 C C . VAL A 1 77 ? -23.476 0.789 16.176 1.00 91.50 77 VAL A C 1
ATOM 589 O O . VAL A 1 77 ? -24.420 0.960 15.410 1.00 91.50 77 VAL A O 1
ATOM 592 N N . VAL A 1 78 ? -22.649 -0.251 16.077 1.00 90.50 78 VAL A N 1
ATOM 593 C CA . VAL A 1 78 ? -22.741 -1.255 15.014 1.00 90.50 78 VAL A CA 1
ATOM 594 C C . VAL A 1 78 ? -22.731 -2.656 15.618 1.00 90.50 78 VAL A C 1
ATOM 596 O O . VAL A 1 78 ? -21.873 -3.003 16.435 1.00 90.50 78 VAL A O 1
ATOM 599 N N . SER A 1 79 ? -23.686 -3.493 15.203 1.00 88.19 79 SER A N 1
ATOM 600 C CA . SER A 1 79 ? -23.666 -4.926 15.507 1.00 88.19 79 SER A CA 1
ATOM 601 C C . SER A 1 79 ? -22.850 -5.671 14.460 1.00 88.19 79 SER A C 1
ATOM 603 O O . SER A 1 79 ? -23.083 -5.514 13.265 1.00 88.19 79 SER A O 1
ATOM 605 N N . ILE A 1 80 ? -21.950 -6.545 14.904 1.00 82.44 80 ILE A N 1
ATOM 606 C CA . ILE A 1 80 ? -21.186 -7.436 14.012 1.00 82.44 80 ILE A CA 1
ATOM 607 C C . ILE A 1 80 ? -21.665 -8.896 14.097 1.00 82.44 80 ILE A C 1
ATOM 609 O O . ILE A 1 80 ? -20.995 -9.818 13.627 1.00 82.44 80 ILE A O 1
ATOM 613 N N . GLY A 1 81 ? -22.826 -9.122 14.720 1.00 82.12 81 GLY A N 1
ATOM 614 C CA . GLY A 1 81 ? -23.391 -10.450 14.940 1.00 82.12 81 GLY A CA 1
ATOM 615 C C . GLY A 1 81 ? -22.733 -11.227 16.088 1.00 82.12 81 GLY A C 1
ATOM 616 O O . GLY A 1 81 ? -21.780 -10.787 16.734 1.00 82.12 81 GLY A O 1
ATOM 617 N N . GLY A 1 82 ? -23.302 -12.395 16.410 1.00 86.38 82 GLY A N 1
ATOM 618 C CA . GLY A 1 82 ? -22.795 -13.270 17.479 1.00 86.38 82 GLY A CA 1
ATOM 619 C C . GLY A 1 82 ? -22.812 -12.644 18.882 1.00 86.38 82 GLY A C 1
ATOM 620 O O . GLY A 1 82 ? -22.033 -13.049 19.742 1.00 86.38 82 GLY A O 1
ATOM 621 N N . GLY A 1 83 ? -23.654 -11.629 19.107 1.00 88.81 83 GLY A N 1
ATOM 622 C CA . GLY A 1 83 ? -23.705 -10.872 20.359 1.00 88.81 83 GLY A CA 1
ATOM 623 C C . GLY A 1 83 ? -22.509 -9.939 20.576 1.00 88.81 83 GLY A C 1
ATOM 624 O O . GLY A 1 83 ? -22.179 -9.636 21.719 1.00 88.81 83 GLY A O 1
ATOM 625 N N . THR A 1 84 ? -21.816 -9.525 19.512 1.00 90.75 84 THR A N 1
ATOM 626 C CA . THR A 1 84 ? -20.742 -8.528 19.604 1.00 90.75 84 THR A CA 1
ATOM 627 C C . THR A 1 84 ? -21.188 -7.202 18.997 1.00 90.75 84 THR A C 1
ATOM 629 O O . THR A 1 84 ? -21.762 -7.165 17.907 1.00 90.75 84 THR A O 1
ATOM 632 N N . TRP A 1 85 ? -20.904 -6.126 19.721 1.00 92.44 85 TRP A N 1
ATOM 633 C CA . TRP A 1 85 ? -21.239 -4.754 19.371 1.00 92.44 85 TRP A CA 1
ATOM 634 C C . TRP A 1 85 ? -19.991 -3.885 19.447 1.00 92.44 85 TRP A C 1
ATOM 636 O O . TRP A 1 85 ? -19.203 -4.020 20.387 1.00 92.44 85 TRP A O 1
ATOM 646 N N . PHE A 1 86 ? -19.845 -2.982 18.486 1.00 90.81 86 PHE A N 1
ATOM 647 C CA . PHE A 1 86 ? -18.902 -1.875 18.551 1.00 90.81 86 PHE A CA 1
ATOM 648 C C . PHE A 1 86 ? -19.666 -0.599 18.872 1.00 90.81 86 PHE A C 1
ATOM 650 O O . PHE A 1 86 ? -20.665 -0.294 18.226 1.00 90.81 86 PHE A O 1
ATOM 657 N N . VAL A 1 87 ? -19.199 0.103 19.898 1.00 93.69 87 VAL A N 1
ATOM 658 C CA . VAL A 1 87 ? -19.703 1.401 20.330 1.00 93.69 87 VAL A CA 1
ATOM 659 C C . VAL A 1 87 ? -18.560 2.392 20.175 1.00 93.69 87 VAL A C 1
ATOM 661 O O . VAL A 1 87 ? -17.552 2.291 20.878 1.00 93.69 87 VAL A O 1
ATOM 664 N N . THR A 1 88 ? -18.707 3.329 19.251 1.00 93.62 88 THR A N 1
ATOM 665 C CA . THR A 1 88 ? -17.748 4.403 19.014 1.00 93.62 88 THR A CA 1
ATOM 666 C C . THR A 1 88 ? -18.275 5.667 19.676 1.00 93.62 88 THR A C 1
ATOM 668 O O . THR A 1 88 ? -19.396 6.094 19.425 1.00 93.62 88 THR A O 1
ATOM 671 N N . LEU A 1 89 ? -17.479 6.231 20.580 1.00 94.50 89 LEU A N 1
ATOM 672 C CA . LEU A 1 89 ? -17.777 7.467 21.291 1.00 94.50 89 LEU A CA 1
ATOM 673 C C . LEU A 1 89 ? -16.877 8.562 20.728 1.00 94.50 89 LEU A C 1
ATOM 675 O O . LEU A 1 89 ? -15.653 8.468 20.854 1.00 94.50 89 LEU A O 1
ATOM 679 N N . TYR A 1 90 ? -17.470 9.605 20.170 1.00 93.81 90 TYR A N 1
ATOM 680 C CA . TYR A 1 90 ? -16.759 10.833 19.851 1.00 93.81 90 TYR A CA 1
ATOM 681 C C . TYR A 1 90 ? -16.838 11.757 21.060 1.00 93.81 90 TYR A C 1
ATOM 683 O O . TYR A 1 90 ? -17.909 11.968 21.638 1.00 93.81 90 TYR A O 1
ATOM 691 N N . VAL A 1 91 ? -15.687 12.253 21.501 1.00 95.12 91 VAL A N 1
ATOM 692 C CA . VAL A 1 91 ? -15.572 13.077 22.702 1.00 95.12 91 VAL A CA 1
ATOM 693 C C . VAL A 1 91 ? -15.180 14.500 22.360 1.00 95.12 91 VAL A C 1
ATOM 695 O O . VAL A 1 91 ? -14.422 14.758 21.433 1.00 95.12 91 VAL A O 1
ATOM 698 N N . GLU A 1 92 ? -15.656 15.436 23.173 1.00 93.62 92 GLU A N 1
ATOM 699 C CA . GLU A 1 92 ? -15.432 16.871 22.963 1.00 93.62 92 GLU A CA 1
ATOM 700 C C . GLU A 1 92 ? -13.952 17.275 23.083 1.00 93.62 92 GLU A C 1
ATOM 702 O O . GLU A 1 92 ? -13.553 18.334 22.600 1.00 93.62 92 GLU A O 1
ATOM 707 N N . ARG A 1 93 ? -13.145 16.483 23.805 1.00 91.94 93 ARG A N 1
ATOM 708 C CA . ARG A 1 93 ? -11.764 16.819 24.165 1.00 91.94 93 ARG A CA 1
ATOM 709 C C . ARG A 1 93 ? -10.859 15.583 24.219 1.00 91.94 93 ARG A C 1
ATOM 711 O O . ARG A 1 93 ? -11.306 14.525 24.672 1.00 91.94 93 ARG A O 1
ATOM 718 N N . PRO A 1 94 ? -9.575 15.714 23.837 1.00 88.38 94 PRO A N 1
ATOM 719 C CA . PRO A 1 94 ? -8.663 14.583 23.691 1.00 88.38 94 PRO A CA 1
ATOM 720 C C . PRO A 1 94 ? -8.342 13.888 25.021 1.00 88.38 94 PRO A C 1
ATOM 722 O O . PRO A 1 94 ? -8.096 12.687 25.049 1.00 88.38 94 PRO A O 1
ATOM 725 N N . GLU A 1 95 ? -8.380 14.601 26.148 1.00 90.81 95 GLU A N 1
ATOM 726 C CA . GLU A 1 95 ? -8.072 14.054 27.473 1.00 90.81 95 GLU A CA 1
ATOM 727 C C . GLU A 1 95 ? -9.189 13.191 28.083 1.00 90.81 95 GLU A C 1
ATOM 729 O O . GLU A 1 95 ? -9.016 12.623 29.160 1.00 90.81 95 GLU A O 1
ATOM 734 N N . ILE A 1 96 ? -10.366 13.104 27.466 1.00 93.19 96 ILE A N 1
ATOM 735 C CA . ILE A 1 96 ? -11.501 12.383 28.055 1.00 93.19 96 ILE A CA 1
ATOM 736 C C . ILE A 1 96 ? -11.268 10.888 27.931 1.00 93.19 96 ILE A C 1
ATOM 738 O O . ILE A 1 96 ? -11.165 10.413 26.817 1.00 93.19 96 ILE A O 1
ATOM 742 N N . VAL A 1 97 ? -11.244 10.128 29.027 1.00 92.56 97 VAL A N 1
ATOM 743 C CA . VAL A 1 97 ? -11.163 8.659 29.077 1.00 92.56 97 VAL A CA 1
ATOM 744 C C . VAL A 1 97 ? -12.515 8.020 29.380 1.00 92.56 97 VAL A C 1
ATOM 746 O O . VAL A 1 97 ? -13.338 8.614 30.075 1.00 92.56 97 VAL A O 1
ATOM 749 N N . VAL A 1 98 ? -12.727 6.790 28.894 1.00 94.31 98 VAL A N 1
ATOM 750 C CA . VAL A 1 98 ? -13.893 5.972 29.253 1.00 94.31 98 VAL A CA 1
ATOM 751 C C . VAL A 1 98 ? -13.492 4.911 30.274 1.00 94.31 98 VAL A C 1
ATOM 753 O O . VAL A 1 98 ? -12.492 4.213 30.105 1.00 94.31 98 VAL A O 1
ATOM 756 N N . VAL A 1 99 ? -14.276 4.782 31.339 1.00 94.69 99 VAL A N 1
ATOM 757 C CA . VAL A 1 99 ? -14.131 3.721 32.339 1.00 94.69 99 VAL A CA 1
ATOM 758 C C . VAL A 1 99 ? -15.404 2.877 32.318 1.00 94.69 99 VAL A C 1
ATOM 760 O O . VAL A 1 99 ? -16.446 3.355 32.780 1.00 94.69 99 VAL A O 1
ATOM 763 N N . PRO A 1 100 ? -15.363 1.652 31.767 1.00 95.06 100 PRO A N 1
ATOM 764 C CA . PRO A 1 100 ? -16.518 0.773 31.771 1.00 95.06 100 PRO A CA 1
ATOM 765 C C . PRO A 1 100 ? -16.722 0.170 33.163 1.00 95.06 100 PRO A C 1
ATOM 767 O O . PRO A 1 100 ? -15.777 -0.252 33.829 1.00 95.06 100 PRO A O 1
ATOM 770 N N . GLN A 1 101 ? -17.976 0.089 33.587 1.00 95.62 101 GLN A N 1
ATOM 771 C CA . GLN A 1 101 ? -18.407 -0.636 34.771 1.00 95.62 101 GLN A CA 1
ATOM 772 C C . GLN A 1 101 ? -19.521 -1.605 34.371 1.00 95.62 101 GLN A C 1
ATOM 774 O O . GLN A 1 101 ? -20.626 -1.188 34.020 1.00 95.62 101 GLN A O 1
ATOM 779 N N . VAL A 1 102 ? -19.221 -2.902 34.439 1.00 91.38 102 VAL A N 1
ATOM 780 C CA . VAL A 1 102 ? -20.193 -3.973 34.198 1.00 91.38 102 VAL A CA 1
ATOM 781 C C . VAL A 1 102 ? -20.926 -4.268 35.505 1.00 91.38 102 VAL A C 1
ATOM 783 O O . VAL A 1 102 ? -20.308 -4.578 36.522 1.00 91.38 102 VAL A O 1
ATOM 786 N N . ILE A 1 103 ? -22.247 -4.145 35.477 1.00 92.75 103 ILE A N 1
ATOM 787 C CA . ILE A 1 103 ? -23.167 -4.484 36.564 1.00 92.75 103 ILE A CA 1
ATOM 788 C C . ILE A 1 103 ? -24.098 -5.576 36.008 1.00 92.75 103 ILE A C 1
ATOM 790 O O . ILE A 1 103 ? -24.414 -5.541 34.820 1.00 92.75 103 ILE A O 1
ATOM 794 N N . PRO A 1 104 ? -24.557 -6.564 36.796 1.00 90.44 104 PRO A N 1
ATOM 795 C CA . PRO A 1 104 ? -25.484 -7.573 36.285 1.00 90.44 104 PRO A CA 1
ATOM 796 C C . PRO A 1 104 ? -26.688 -6.941 35.562 1.00 90.44 104 PRO A C 1
ATOM 798 O O . PRO A 1 104 ? -27.448 -6.179 36.156 1.00 90.44 104 PRO A O 1
ATOM 801 N N . GLY A 1 105 ? -26.825 -7.230 34.263 1.00 93.38 105 GLY A N 1
ATOM 802 C CA . GLY A 1 105 ? -27.890 -6.695 33.406 1.00 93.38 105 GLY A CA 1
ATOM 803 C C . GLY A 1 105 ? -27.681 -5.264 32.884 1.00 93.38 105 GLY A C 1
ATOM 804 O O . GLY A 1 105 ? -28.535 -4.754 32.158 1.00 93.38 105 GLY A O 1
ATOM 805 N N . LYS A 1 106 ? -26.579 -4.589 33.236 1.00 95.88 106 LYS A N 1
ATOM 806 C CA . LYS A 1 106 ? -26.358 -3.170 32.923 1.00 95.88 106 LYS A CA 1
ATOM 807 C C . LYS A 1 106 ? -24.885 -2.847 32.676 1.00 95.88 106 LYS A C 1
ATOM 809 O O . LYS A 1 106 ? -24.015 -3.190 33.468 1.00 95.88 106 LYS A O 1
ATOM 814 N N . LEU A 1 107 ? -24.610 -2.092 31.622 1.00 96.12 107 LEU A N 1
ATOM 815 C CA . LEU A 1 107 ? -23.295 -1.521 31.363 1.00 96.12 107 LEU A CA 1
ATOM 816 C C . LEU A 1 107 ? -23.343 -0.009 31.572 1.00 96.12 107 LEU A C 1
ATOM 818 O O . LEU A 1 107 ? -24.253 0.670 31.097 1.00 96.12 107 LEU A O 1
ATOM 822 N N . VAL A 1 108 ? -22.368 0.511 32.315 1.00 97.06 108 VAL A N 1
ATOM 823 C CA . VAL A 1 108 ? -22.180 1.946 32.530 1.00 97.06 108 VAL A CA 1
ATOM 824 C C . VAL A 1 108 ? -20.816 2.356 31.989 1.00 97.06 108 VAL A C 1
ATOM 826 O O . VAL A 1 108 ? -19.796 1.833 32.428 1.00 97.06 108 VAL A O 1
ATOM 829 N N . LEU A 1 109 ? -20.786 3.304 31.057 1.00 97.00 109 LEU A N 1
ATOM 830 C CA . LEU A 1 109 ? -19.569 3.937 30.558 1.00 97.00 109 LEU A CA 1
ATOM 831 C C . LEU A 1 109 ? -19.445 5.317 31.209 1.00 97.00 109 LEU A C 1
ATOM 833 O O . LEU A 1 109 ? -20.314 6.173 31.033 1.00 97.00 109 LEU A O 1
ATOM 837 N N . ARG A 1 110 ? -18.380 5.524 31.990 1.00 96.88 110 ARG A N 1
ATOM 838 C CA . ARG A 1 110 ? -18.079 6.820 32.614 1.00 96.88 110 ARG A CA 1
ATOM 839 C C . ARG A 1 110 ? -17.031 7.571 31.808 1.00 96.88 110 ARG A C 1
ATOM 841 O O . ARG A 1 110 ? -15.918 7.074 31.660 1.00 96.88 110 ARG A O 1
ATOM 848 N N . LEU A 1 111 ? -17.381 8.759 31.331 1.00 95.75 111 LEU A N 1
ATOM 849 C CA . LEU A 1 111 ? -16.517 9.678 30.595 1.00 95.75 111 LEU A CA 1
ATOM 850 C C . LEU A 1 111 ? -15.951 10.730 31.550 1.00 95.75 111 LEU A C 1
ATOM 852 O O . LEU A 1 111 ? -16.705 11.455 32.203 1.00 95.75 111 LEU A O 1
ATOM 856 N N . ARG A 1 112 ? -14.625 10.835 31.639 1.00 94.31 112 ARG A N 1
ATOM 857 C CA . ARG A 1 112 ? -13.962 11.798 32.535 1.00 94.31 112 ARG A CA 1
ATOM 858 C C . ARG A 1 112 ? -12.589 12.211 32.012 1.00 94.31 112 ARG A C 1
ATOM 860 O O . ARG A 1 112 ? -11.966 11.405 31.334 1.00 94.31 112 ARG A O 1
ATOM 867 N N . PRO A 1 113 ? -12.064 13.398 32.355 1.00 92.12 113 PRO A N 1
ATOM 868 C CA . PRO A 1 113 ? -10.678 13.745 32.046 1.00 92.12 113 PRO A CA 1
ATOM 869 C C . PRO A 1 113 ? -9.691 12.730 32.647 1.00 92.12 113 PRO A C 1
ATOM 871 O O . PRO A 1 113 ? -9.845 12.307 33.795 1.00 92.12 113 PRO A O 1
ATOM 874 N N . GLY A 1 114 ? -8.672 12.342 31.888 1.00 86.25 114 GLY A N 1
ATOM 875 C CA . GLY A 1 114 ? -7.657 11.378 32.293 1.00 86.25 114 GLY A CA 1
ATOM 876 C C . GLY A 1 114 ? -6.459 11.351 31.344 1.00 86.25 114 GLY A C 1
ATOM 877 O O . GLY A 1 114 ? -6.406 12.064 30.348 1.00 86.25 114 GLY A O 1
ATOM 878 N N . ARG A 1 115 ? -5.457 10.527 31.668 1.00 73.19 115 ARG A N 1
ATOM 879 C CA . ARG A 1 115 ? -4.323 10.296 30.765 1.00 73.19 115 ARG A CA 1
ATOM 880 C C . ARG A 1 115 ? -4.717 9.251 29.731 1.00 73.19 115 ARG A C 1
ATOM 882 O O . ARG A 1 115 ? -5.047 8.122 30.091 1.00 73.19 115 ARG A O 1
ATOM 889 N N . VAL A 1 116 ? -4.670 9.634 28.463 1.00 64.75 116 VAL A N 1
ATOM 890 C CA . VAL A 1 116 ? -4.827 8.712 27.340 1.00 64.75 116 VAL A CA 1
ATOM 891 C C . VAL A 1 116 ? -3.532 7.923 27.191 1.00 64.75 116 VAL A C 1
ATOM 893 O O . VAL A 1 116 ? -2.454 8.508 27.139 1.00 64.75 116 VAL A O 1
ATOM 896 N N . GLY A 1 117 ? -3.626 6.597 27.118 1.00 59.34 117 GLY A N 1
ATOM 897 C CA . GLY A 1 117 ? -2.546 5.803 26.544 1.00 59.34 117 GLY A CA 1
ATOM 898 C C . GLY A 1 117 ? -2.574 5.999 25.034 1.00 59.34 117 GLY A C 1
ATOM 899 O O . GLY A 1 117 ? -3.337 5.319 24.351 1.00 59.34 117 GLY A O 1
ATOM 900 N N . THR A 1 118 ? -1.830 6.974 24.521 1.00 57.22 118 THR A N 1
ATOM 901 C CA . THR A 1 118 ? -1.580 7.101 23.083 1.00 57.22 118 THR A CA 1
ATOM 902 C C . THR A 1 118 ? -0.554 6.056 22.678 1.00 57.22 118 THR A C 1
ATOM 904 O O . THR A 1 118 ? 0.447 5.867 23.369 1.00 57.22 118 THR A O 1
ATOM 907 N N . ILE A 1 119 ? -0.809 5.352 21.577 1.00 61.53 119 ILE A N 1
ATOM 908 C CA . ILE A 1 119 ? 0.207 4.492 20.974 1.00 61.53 119 ILE A CA 1
ATOM 909 C C . ILE A 1 119 ? 1.272 5.427 20.402 1.00 61.53 119 ILE A C 1
ATOM 911 O O . ILE A 1 119 ? 0.986 6.182 19.476 1.00 61.53 119 ILE A O 1
ATOM 915 N N . GLU A 1 120 ? 2.478 5.405 20.965 1.00 65.94 120 GLU A N 1
ATOM 916 C CA . GLU A 1 120 ? 3.622 6.053 20.329 1.00 65.94 120 GLU A CA 1
ATOM 917 C C . GLU A 1 120 ? 3.916 5.315 19.023 1.00 65.94 120 GLU A C 1
ATOM 919 O O . GLU A 1 120 ? 4.256 4.128 19.023 1.00 65.94 120 GLU A O 1
ATOM 924 N N . VAL A 1 121 ? 3.726 6.010 17.903 1.00 70.75 121 VAL A N 1
ATOM 925 C CA . VAL A 1 121 ? 4.106 5.525 16.580 1.00 70.75 121 VAL A CA 1
ATOM 926 C C . VAL A 1 121 ? 5.560 5.941 16.356 1.00 70.75 121 VAL A C 1
ATOM 928 O O . VAL A 1 121 ? 5.844 7.139 16.378 1.00 70.75 121 VAL A O 1
ATOM 931 N N . PRO A 1 122 ? 6.497 4.992 16.184 1.00 79.50 122 PRO A N 1
ATOM 932 C CA . PRO A 1 122 ? 7.874 5.322 15.844 1.00 79.50 122 PRO A CA 1
ATOM 933 C C . PRO A 1 122 ? 7.945 6.135 14.551 1.00 79.50 122 PRO A C 1
ATOM 935 O O . PRO A 1 122 ? 7.158 5.900 13.632 1.00 79.50 122 PRO A O 1
ATOM 938 N N . GLU A 1 123 ? 8.920 7.038 14.482 1.00 86.75 123 GLU A N 1
ATOM 939 C CA . GLU A 1 123 ? 9.192 7.861 13.304 1.00 86.75 123 GLU A CA 1
ATOM 940 C C . GLU A 1 123 ? 9.374 6.998 12.043 1.00 86.75 123 GLU A C 1
ATOM 942 O O . GLU A 1 123 ? 9.859 5.860 12.107 1.00 86.75 123 GLU A O 1
ATOM 947 N N . ALA A 1 124 ? 8.916 7.509 10.899 1.00 91.81 124 ALA A N 1
ATOM 948 C CA . ALA A 1 124 ? 9.053 6.802 9.637 1.00 91.81 124 ALA A CA 1
ATOM 949 C C . ALA A 1 124 ? 10.507 6.876 9.149 1.00 91.81 124 ALA A C 1
ATOM 951 O O . ALA A 1 124 ? 11.107 7.949 9.206 1.00 91.81 124 ALA A O 1
ATOM 952 N N . PRO A 1 125 ? 11.072 5.772 8.638 1.00 94.75 125 PRO A N 1
ATOM 953 C CA . PRO A 1 125 ? 12.392 5.814 8.032 1.00 94.75 125 PRO A CA 1
ATOM 954 C C . PRO A 1 125 ? 12.356 6.591 6.716 1.00 94.75 125 PRO A C 1
ATOM 956 O O . PRO A 1 125 ? 11.357 6.605 5.991 1.00 94.75 125 PRO A O 1
ATOM 959 N N . THR A 1 126 ? 13.491 7.178 6.373 1.00 96.25 126 THR A N 1
ATOM 960 C CA . THR A 1 126 ? 13.725 7.799 5.071 1.00 96.25 126 THR A CA 1
ATOM 961 C C . THR A 1 126 ? 13.815 6.746 3.964 1.00 96.25 126 THR A C 1
ATOM 963 O O . THR A 1 126 ? 14.119 5.572 4.201 1.00 96.25 126 THR A O 1
ATOM 966 N N . LEU A 1 127 ? 13.620 7.167 2.708 1.00 96.31 127 LEU A N 1
ATOM 967 C CA . LEU A 1 127 ? 13.819 6.281 1.559 1.00 96.31 127 LEU A CA 1
ATOM 968 C C . LEU A 1 127 ? 15.243 5.703 1.524 1.00 96.31 127 LEU A C 1
ATOM 970 O O . LEU A 1 127 ? 15.425 4.531 1.200 1.00 96.31 127 LEU A O 1
ATOM 974 N N . ARG A 1 128 ? 16.257 6.503 1.878 1.00 95.44 128 ARG A N 1
ATOM 975 C CA . ARG A 1 128 ? 17.649 6.048 1.837 1.00 95.44 128 ARG A CA 1
ATOM 976 C C . ARG A 1 128 ? 17.928 4.959 2.869 1.00 95.44 128 ARG A C 1
ATOM 978 O O . ARG A 1 128 ? 18.565 3.971 2.522 1.00 95.44 128 ARG A O 1
ATOM 985 N N . GLU A 1 129 ? 17.391 5.086 4.081 1.00 95.94 129 GLU A N 1
ATOM 986 C CA . GLU A 1 129 ? 17.467 4.029 5.101 1.00 95.94 129 GLU A CA 1
ATOM 987 C C . GLU A 1 129 ? 16.783 2.746 4.619 1.00 95.94 129 GLU A C 1
ATOM 989 O O . GLU A 1 129 ? 17.368 1.672 4.700 1.00 95.94 129 GLU A O 1
ATOM 994 N N . LEU A 1 130 ? 15.588 2.845 4.026 1.00 96.31 130 LEU A N 1
ATOM 995 C CA . LEU A 1 130 ? 14.883 1.683 3.468 1.00 96.31 130 LEU A CA 1
ATOM 996 C C . LEU A 1 130 ? 15.655 0.979 2.342 1.00 96.31 130 LEU A C 1
ATOM 998 O O . LEU A 1 130 ? 15.485 -0.227 2.149 1.00 96.31 130 LEU A O 1
ATOM 1002 N N . LEU A 1 131 ? 16.462 1.718 1.579 1.00 95.75 131 LEU A N 1
ATOM 1003 C CA . LEU A 1 131 ? 17.257 1.169 0.487 1.00 95.75 131 LEU A CA 1
ATOM 1004 C C . LEU A 1 131 ? 18.580 0.579 0.970 1.00 95.75 131 LEU A C 1
ATOM 1006 O O . LEU A 1 131 ? 18.926 -0.503 0.504 1.00 95.75 131 LEU A O 1
ATOM 1010 N N . ASP A 1 132 ? 19.310 1.253 1.855 1.00 93.94 132 ASP A N 1
ATOM 1011 C CA . ASP A 1 132 ? 20.679 0.874 2.226 1.00 93.94 132 ASP A CA 1
ATOM 1012 C C . ASP A 1 132 ? 20.744 -0.073 3.424 1.00 93.94 132 ASP A C 1
ATOM 1014 O O . ASP A 1 132 ? 21.485 -1.056 3.384 1.00 93.94 132 ASP A O 1
ATOM 1018 N N . ASP A 1 133 ? 19.962 0.212 4.465 1.00 93.00 133 ASP A N 1
ATOM 1019 C CA . ASP A 1 133 ? 19.955 -0.520 5.733 1.00 93.00 133 ASP A CA 1
ATOM 1020 C C . ASP A 1 133 ? 18.513 -0.635 6.259 1.00 93.00 133 ASP A C 1
ATOM 1022 O O . ASP A 1 133 ? 18.118 0.047 7.212 1.00 93.00 133 ASP A O 1
ATOM 1026 N N . PRO A 1 134 ? 17.662 -1.435 5.584 1.00 90.06 134 PRO A N 1
ATOM 1027 C CA . PRO A 1 134 ? 16.246 -1.485 5.900 1.00 90.06 134 PRO A CA 1
ATOM 1028 C C . PRO A 1 134 ? 16.030 -1.966 7.341 1.00 90.06 134 PRO A C 1
ATOM 1030 O O . PRO A 1 134 ? 16.551 -3.024 7.712 1.00 90.06 134 PRO A O 1
ATOM 1033 N N . PRO A 1 135 ? 15.186 -1.275 8.135 1.00 90.44 135 PRO A N 1
ATOM 1034 C CA . PRO A 1 135 ? 14.882 -1.688 9.496 1.00 90.44 135 PRO A CA 1
ATOM 1035 C C . PRO A 1 135 ? 14.422 -3.143 9.559 1.00 90.44 135 PRO A C 1
ATOM 1037 O O . PRO A 1 135 ? 13.628 -3.601 8.727 1.00 90.44 135 PRO A O 1
ATOM 1040 N N . GLN A 1 136 ? 14.878 -3.861 10.587 1.00 91.00 136 GLN A N 1
ATOM 1041 C CA . GLN A 1 136 ? 14.475 -5.245 10.791 1.00 91.00 136 GLN A CA 1
ATOM 1042 C C . GLN A 1 136 ? 12.949 -5.344 10.908 1.00 91.00 136 GLN A C 1
ATOM 1044 O O . GLN A 1 136 ? 12.296 -4.588 11.633 1.00 91.00 136 GLN A O 1
ATOM 1049 N N . ARG A 1 137 ? 12.365 -6.316 10.205 1.00 91.50 137 ARG A N 1
ATOM 1050 C CA . ARG A 1 137 ? 10.937 -6.603 10.308 1.00 91.50 137 ARG A CA 1
ATOM 1051 C C . ARG A 1 137 ? 10.620 -7.168 11.694 1.00 91.50 137 ARG A C 1
ATOM 1053 O O . ARG A 1 137 ? 11.032 -8.277 12.024 1.00 91.50 137 ARG A O 1
ATOM 1060 N N . LEU A 1 138 ? 9.845 -6.414 12.471 1.00 88.44 138 LEU A N 1
ATOM 1061 C CA . LEU A 1 138 ? 9.370 -6.790 13.803 1.00 88.44 138 LEU A CA 1
ATOM 1062 C C . LEU A 1 138 ? 7.835 -6.686 13.850 1.00 88.44 138 LEU A C 1
ATOM 1064 O O . LEU A 1 138 ? 7.294 -5.630 14.216 1.00 88.44 138 LEU A O 1
ATOM 1068 N N . PRO A 1 139 ? 7.118 -7.762 13.463 1.00 86.25 139 PRO A N 1
ATOM 1069 C CA . PRO A 1 139 ? 5.663 -7.791 13.527 1.00 86.25 139 PRO A CA 1
ATOM 1070 C C . PRO A 1 139 ? 5.171 -7.532 14.954 1.00 86.25 139 PRO A C 1
ATOM 1072 O O . PRO A 1 139 ? 5.788 -7.978 15.926 1.00 86.25 139 PRO A O 1
ATOM 1075 N N . ALA A 1 140 ? 4.057 -6.815 15.096 1.00 85.62 140 ALA A N 1
ATOM 1076 C CA . ALA A 1 140 ? 3.384 -6.723 16.385 1.00 85.62 140 ALA A CA 1
ATOM 1077 C C . ALA A 1 140 ? 2.841 -8.103 16.791 1.00 85.62 140 ALA A C 1
ATOM 1079 O O . ALA A 1 140 ? 2.601 -8.951 15.924 1.00 85.62 140 ALA 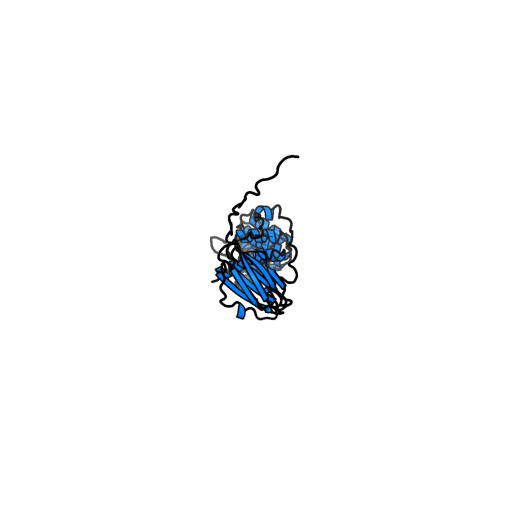A O 1
ATOM 1080 N N . PRO A 1 141 ? 2.584 -8.337 18.089 1.00 79.31 141 PRO A N 1
ATOM 1081 C CA . PRO A 1 141 ? 1.779 -9.474 18.500 1.00 79.31 141 PRO A CA 1
ATOM 1082 C C . PRO A 1 141 ? 0.469 -9.477 17.700 1.00 79.31 141 PRO A C 1
ATOM 1084 O O . PRO A 1 141 ? -0.166 -8.419 17.598 1.00 79.31 141 PRO A O 1
ATOM 1087 N N . PRO A 1 142 ? 0.061 -10.621 17.121 1.00 69.75 142 PRO A N 1
ATOM 1088 C CA . PRO A 1 142 ? -1.197 -10.687 16.403 1.00 69.75 142 PRO A CA 1
ATOM 1089 C C . PRO A 1 142 ? -2.313 -10.242 17.346 1.00 69.75 142 PRO A C 1
ATOM 1091 O O . PRO A 1 142 ? -2.279 -10.573 18.541 1.00 69.75 142 PRO A O 1
ATOM 1094 N N . PRO A 1 143 ? -3.300 -9.484 16.848 1.00 63.31 143 PRO A N 1
ATOM 1095 C CA . PRO A 1 143 ? -4.402 -9.094 17.695 1.00 63.31 143 PRO A CA 1
ATOM 1096 C C . PRO A 1 143 ? -5.082 -10.373 18.213 1.00 63.31 143 PRO A C 1
ATOM 1098 O O . PRO A 1 143 ? -5.166 -11.367 17.481 1.00 63.31 143 PRO A O 1
ATOM 1101 N N . PRO A 1 144 ? -5.571 -10.398 19.465 1.00 59.22 144 PRO A N 1
ATOM 1102 C CA . PRO A 1 144 ? -6.361 -11.529 19.930 1.00 59.22 144 PRO A CA 1
ATOM 1103 C C . PRO A 1 144 ? -7.496 -11.758 18.923 1.00 59.22 144 PRO A C 1
ATOM 1105 O O . PRO A 1 144 ? -8.121 -10.788 18.500 1.00 59.22 144 PRO A O 1
ATOM 1108 N N . LEU A 1 145 ? -7.753 -13.019 18.539 1.00 53.34 145 LEU A N 1
ATOM 1109 C CA . LEU A 1 145 ? -8.684 -13.493 17.482 1.00 53.34 145 LEU A CA 1
ATOM 1110 C C . LEU A 1 145 ? -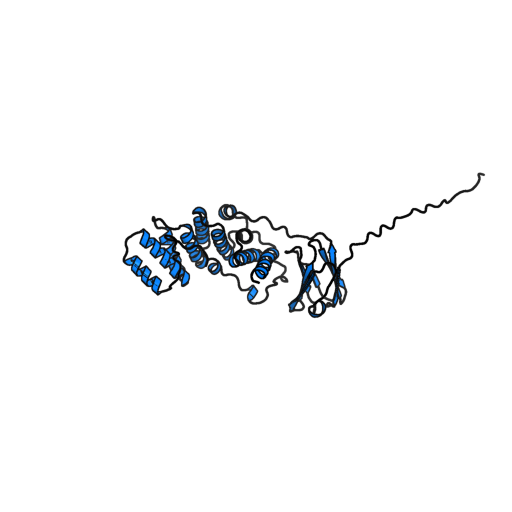10.078 -12.816 17.427 1.00 53.34 145 LEU A C 1
ATOM 1112 O O . LEU A 1 145 ? -10.834 -13.013 16.480 1.00 53.34 145 LEU A O 1
ATOM 1116 N N . ALA A 1 146 ? -10.432 -12.024 18.437 1.00 53.19 146 ALA A N 1
ATOM 1117 C CA . ALA A 1 146 ? -11.593 -11.148 18.492 1.00 53.19 146 ALA A CA 1
ATOM 1118 C C . ALA A 1 146 ? -11.486 -9.856 17.642 1.00 53.19 146 ALA A C 1
ATOM 1120 O O . ALA A 1 146 ? -12.476 -9.140 17.546 1.00 53.19 146 ALA A O 1
ATOM 1121 N N . LEU A 1 147 ? -10.335 -9.543 17.034 1.00 50.62 147 LEU A N 1
ATOM 1122 C CA . LEU A 1 147 ? -10.062 -8.258 16.371 1.00 50.62 147 LEU A CA 1
ATOM 1123 C C . LEU A 1 147 ? -9.725 -8.406 14.879 1.00 50.62 147 LEU A C 1
ATOM 1125 O O . LEU A 1 147 ? -8.609 -8.162 14.429 1.00 50.62 147 LEU A O 1
ATOM 1129 N N . SER A 1 148 ? -10.731 -8.745 14.082 1.00 45.62 148 SER A N 1
ATOM 1130 C CA . SER A 1 148 ? -10.769 -8.287 12.692 1.00 45.62 148 SER A CA 1
ATOM 1131 C C . SER A 1 148 ? -12.098 -7.573 12.483 1.00 45.62 148 SER A C 1
ATOM 1133 O O . SER A 1 148 ? -13.112 -8.249 12.302 1.00 45.62 148 SER A O 1
ATOM 1135 N N . PRO A 1 149 ? -12.128 -6.227 12.569 1.00 45.66 149 PRO A N 1
ATOM 1136 C CA . PRO A 1 149 ? -13.341 -5.457 12.291 1.00 45.66 149 PRO A CA 1
ATOM 1137 C C . PRO A 1 149 ? -13.794 -5.617 10.832 1.00 45.66 149 PRO A C 1
ATOM 1139 O O . PRO A 1 149 ? -14.958 -5.411 10.517 1.00 45.66 149 PRO A O 1
ATOM 1142 N N . LEU A 1 150 ? -12.900 -6.072 9.954 1.00 45.66 150 LEU A N 1
ATOM 1143 C CA . LEU A 1 150 ? -13.240 -6.512 8.613 1.00 45.66 150 LEU A CA 1
ATOM 1144 C C . LEU A 1 150 ? -13.632 -8.006 8.692 1.00 45.66 150 LEU A C 1
ATOM 1146 O O . LEU A 1 150 ? -12.773 -8.888 8.758 1.00 45.66 150 LEU A O 1
ATOM 1150 N N . ARG A 1 151 ? -14.933 -8.313 8.726 1.00 37.16 151 ARG A N 1
ATOM 1151 C CA . ARG A 1 151 ? -15.471 -9.660 8.444 1.00 37.16 151 ARG A CA 1
ATOM 1152 C C . ARG A 1 151 ? -16.263 -9.619 7.139 1.00 37.16 151 ARG A C 1
ATOM 1154 O O . ARG A 1 151 ? -16.981 -8.659 6.892 1.00 37.16 151 ARG A O 1
ATOM 1161 N N . GLY A 1 152 ? -16.148 -10.683 6.346 1.00 40.53 152 GLY A N 1
ATOM 1162 C CA . GLY A 1 152 ? -16.707 -10.781 4.993 1.00 40.53 152 GLY A CA 1
ATOM 1163 C C . GLY A 1 152 ? -15.641 -10.576 3.916 1.00 40.53 152 GLY A C 1
ATOM 1164 O O . GLY A 1 152 ? -14.478 -10.334 4.235 1.00 40.53 152 GLY A O 1
ATOM 1165 N N . ASP A 1 153 ? -16.030 -10.664 2.645 1.00 38.44 153 ASP A N 1
ATOM 1166 C CA . ASP A 1 153 ? -15.098 -10.644 1.508 1.00 38.44 153 ASP A CA 1
ATOM 1167 C C . ASP A 1 153 ? -14.189 -9.400 1.500 1.00 38.44 153 ASP A C 1
ATOM 1169 O O . ASP A 1 153 ? -13.030 -9.487 1.102 1.00 38.44 153 ASP A O 1
ATOM 1173 N N . ALA A 1 154 ? -14.640 -8.274 2.062 1.00 41.31 154 ALA A N 1
ATOM 1174 C CA . ALA A 1 154 ? -13.852 -7.048 2.208 1.00 41.31 154 ALA A CA 1
ATOM 1175 C C . ALA A 1 154 ? -12.561 -7.206 3.044 1.00 41.31 154 ALA A C 1
ATOM 1177 O O . ALA A 1 154 ? -11.598 -6.488 2.803 1.00 41.31 154 ALA A O 1
ATOM 1178 N N . SER A 1 155 ? -12.491 -8.159 3.986 1.00 46.41 155 SER A N 1
ATOM 1179 C CA . SER A 1 155 ? -11.246 -8.473 4.716 1.00 46.41 155 SER A CA 1
ATOM 1180 C C . SER A 1 155 ? -10.314 -9.420 3.966 1.00 46.41 155 SER A C 1
ATOM 1182 O O . SER A 1 155 ? -9.158 -9.607 4.347 1.00 46.41 155 SER A O 1
ATOM 1184 N N . THR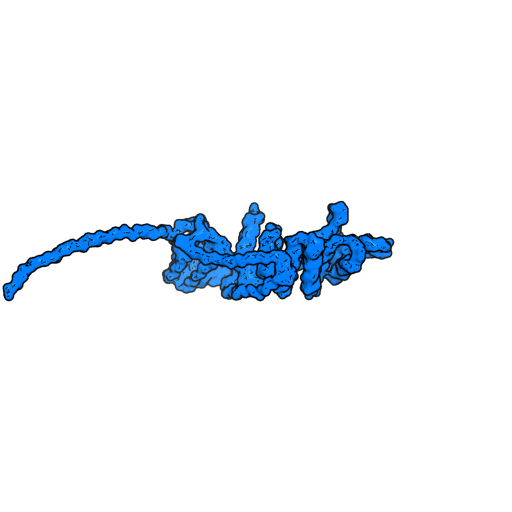 A 1 156 ? -10.825 -10.026 2.893 1.00 51.00 156 THR A N 1
ATOM 1185 C CA . THR A 1 156 ? -10.105 -10.973 2.038 1.00 51.00 156 THR A CA 1
ATOM 1186 C C . THR A 1 156 ? -9.572 -10.325 0.763 1.00 51.00 156 THR A C 1
ATOM 1188 O O . THR A 1 156 ? -8.645 -10.863 0.154 1.00 51.00 156 THR A O 1
ATOM 1191 N N . LEU A 1 157 ? -10.097 -9.150 0.389 1.00 56.88 157 LEU A N 1
ATOM 1192 C CA . LEU A 1 157 ? -9.621 -8.340 -0.730 1.00 56.88 157 LEU A CA 1
ATOM 1193 C C . LEU A 1 157 ? -8.290 -7.672 -0.370 1.00 56.88 157 LEU A C 1
ATOM 1195 O O . LEU A 1 157 ? -8.205 -6.486 -0.071 1.00 56.88 157 LEU A O 1
ATOM 1199 N N . LYS A 1 158 ? -7.223 -8.466 -0.399 1.00 69.19 158 LYS A N 1
ATOM 1200 C CA . LYS A 1 158 ? -5.856 -7.952 -0.377 1.00 69.19 158 LYS A CA 1
ATOM 1201 C C . LYS A 1 158 ? -5.619 -7.180 -1.672 1.00 69.19 158 LYS A C 1
ATOM 1203 O O . LYS A 1 158 ? -5.849 -7.735 -2.750 1.00 69.19 158 LYS A O 1
ATOM 1208 N N . LEU A 1 159 ? -5.096 -5.952 -1.584 1.00 79.31 159 LEU A N 1
ATOM 1209 C CA . LEU A 1 159 ? -4.492 -5.300 -2.744 1.00 79.31 159 LEU A CA 1
ATOM 1210 C C . LEU A 1 159 ? -3.510 -6.279 -3.361 1.00 79.31 159 LEU A C 1
ATOM 1212 O O . LEU A 1 159 ? -2.670 -6.868 -2.671 1.00 79.31 159 LEU A O 1
ATOM 1216 N N . ARG A 1 160 ? -3.638 -6.463 -4.669 1.00 82.19 160 ARG A N 1
ATOM 1217 C CA . ARG A 1 160 ? -2.634 -7.198 -5.409 1.00 82.19 160 ARG A CA 1
ATOM 1218 C C . ARG A 1 160 ? -1.459 -6.253 -5.663 1.00 82.19 160 ARG A C 1
ATOM 1220 O O . ARG A 1 160 ? -1.696 -5.149 -6.161 1.00 82.19 160 ARG A O 1
ATOM 1227 N N . PRO A 1 161 ? -0.212 -6.662 -5.373 1.00 78.31 161 PRO A N 1
ATOM 1228 C CA . PRO A 1 161 ? 0.956 -5.806 -5.565 1.00 78.31 161 PRO A CA 1
ATOM 1229 C C . PRO A 1 161 ? 1.069 -5.216 -6.977 1.00 78.31 161 PRO A C 1
ATOM 1231 O O . PRO A 1 161 ? 1.509 -4.087 -7.150 1.00 78.31 161 PRO A O 1
ATOM 1234 N N . ASP A 1 162 ? 0.619 -5.953 -7.993 1.00 75.25 162 ASP A N 1
ATOM 1235 C CA . ASP A 1 162 ? 0.699 -5.538 -9.392 1.00 75.25 162 ASP A CA 1
ATOM 1236 C C . ASP A 1 162 ? -0.295 -4.446 -9.797 1.00 75.25 162 ASP A C 1
ATOM 1238 O O . ASP A 1 162 ? -0.051 -3.754 -10.789 1.00 75.25 162 ASP A O 1
ATOM 1242 N N . LEU A 1 163 ? -1.391 -4.295 -9.044 1.00 78.69 163 LEU A N 1
ATOM 1243 C CA . LEU A 1 163 ? -2.385 -3.244 -9.264 1.00 78.69 163 LEU A CA 1
ATOM 1244 C C . LEU A 1 163 ? -1.888 -1.896 -8.743 1.00 78.69 163 LEU A C 1
ATOM 1246 O O . LEU A 1 163 ? -2.127 -0.882 -9.383 1.00 78.69 163 LEU A O 1
ATOM 1250 N N . VAL A 1 164 ? -1.145 -1.878 -7.631 1.00 77.88 164 VAL A N 1
ATOM 1251 C CA . VAL A 1 164 ? -0.631 -0.621 -7.055 1.00 77.88 164 VAL A CA 1
ATOM 1252 C C . VAL A 1 164 ? 0.466 0.001 -7.925 1.00 77.88 164 VAL A C 1
ATOM 1254 O O . VAL A 1 164 ? 0.678 1.206 -7.908 1.00 77.88 164 VAL A O 1
ATOM 1257 N N . LEU A 1 165 ? 1.132 -0.814 -8.743 1.00 79.94 165 LEU A N 1
ATOM 1258 C CA . LEU A 1 165 ? 2.170 -0.371 -9.674 1.00 79.94 165 LEU A CA 1
ATOM 1259 C C . LEU A 1 165 ? 1.616 0.077 -11.041 1.00 79.94 165 LEU A C 1
ATOM 1261 O O . LEU A 1 165 ? 2.389 0.269 -11.981 1.00 79.94 165 LEU A O 1
ATOM 1265 N N . GLN A 1 166 ? 0.293 0.198 -11.200 1.00 75.69 166 GLN A N 1
ATOM 1266 C CA . GLN A 1 166 ? -0.310 0.647 -12.461 1.00 75.69 166 GLN A CA 1
ATOM 1267 C C . GLN A 1 166 ? -0.004 2.108 -12.786 1.00 75.69 166 GLN A C 1
ATOM 1269 O O . GLN A 1 166 ? 0.200 2.417 -13.957 1.00 75.69 166 GLN A O 1
ATOM 1274 N N . ASP A 1 167 ? 0.117 2.950 -11.761 1.00 74.06 167 ASP A N 1
ATOM 1275 C CA . ASP A 1 167 ? 0.268 4.402 -11.897 1.00 74.06 167 ASP A CA 1
ATOM 1276 C C . ASP A 1 167 ? 1.736 4.869 -11.838 1.00 74.06 167 ASP A C 1
ATOM 1278 O O . ASP A 1 167 ? 2.023 6.038 -11.581 1.00 74.06 167 ASP A O 1
ATOM 1282 N N . LEU A 1 168 ? 2.694 3.957 -12.044 1.00 74.69 168 LEU A N 1
ATOM 1283 C CA . LEU A 1 168 ? 4.118 4.301 -12.051 1.00 74.69 168 LEU A CA 1
ATOM 1284 C C . LEU A 1 168 ? 4.488 5.173 -13.263 1.00 74.69 168 LEU A C 1
ATOM 1286 O O . LEU A 1 168 ? 3.858 5.064 -14.319 1.00 74.69 168 LEU A O 1
ATOM 1290 N N . PRO A 1 169 ? 5.533 6.016 -13.141 1.00 77.19 169 PRO A N 1
ATOM 1291 C CA . PRO A 1 169 ? 5.948 6.910 -14.212 1.00 77.19 169 PRO A CA 1
ATOM 1292 C C . PRO A 1 169 ? 6.272 6.148 -15.500 1.00 77.19 169 PRO A C 1
ATOM 1294 O O . PRO A 1 169 ? 6.918 5.099 -15.496 1.00 77.19 169 PRO A O 1
ATOM 1297 N N . VAL A 1 170 ? 5.834 6.723 -16.618 1.00 77.94 170 VAL A N 1
ATOM 1298 C CA . VAL A 1 170 ? 6.079 6.220 -17.972 1.00 77.94 170 VAL A CA 1
ATOM 1299 C C .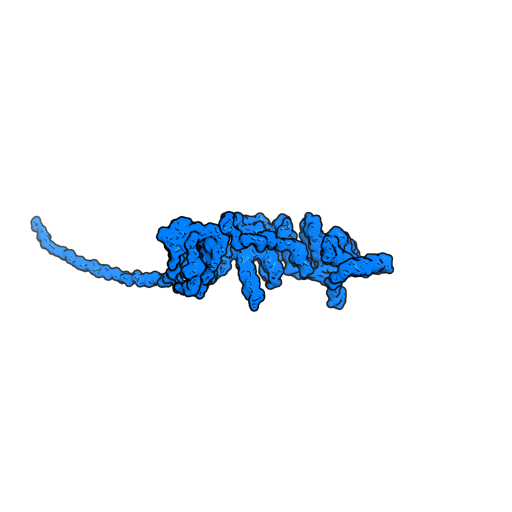 VAL A 1 170 ? 7.148 7.082 -18.633 1.00 77.94 170 VAL A C 1
ATOM 1301 O O . VAL A 1 170 ? 7.145 8.301 -18.465 1.00 77.94 170 VAL A O 1
ATOM 1304 N N . TRP A 1 171 ? 8.032 6.469 -19.424 1.00 78.00 171 TRP A N 1
ATOM 1305 C CA . TRP A 1 171 ? 9.066 7.181 -20.170 1.00 78.00 171 TRP A CA 1
ATOM 1306 C C . TRP A 1 171 ? 8.419 8.237 -21.072 1.00 78.00 171 TRP A C 1
ATOM 1308 O O . TRP A 1 171 ? 7.576 7.936 -21.923 1.00 78.00 171 TRP A O 1
ATOM 1318 N N . ARG A 1 172 ? 8.818 9.499 -20.888 1.00 72.81 172 ARG A N 1
ATOM 1319 C CA . ARG A 1 172 ? 8.370 10.630 -21.709 1.00 72.81 172 ARG A CA 1
ATOM 1320 C C . ARG A 1 172 ? 9.443 11.022 -22.717 1.00 72.81 172 ARG A C 1
ATOM 1322 O O . ARG A 1 172 ? 10.537 11.437 -22.346 1.00 72.81 172 ARG A O 1
ATOM 1329 N N . ILE A 1 173 ? 9.107 10.994 -24.007 1.00 64.62 173 ILE A N 1
ATOM 1330 C CA . ILE A 1 173 ? 9.971 11.526 -25.072 1.00 64.62 173 ILE A CA 1
ATOM 1331 C C . ILE A 1 173 ? 9.404 12.872 -25.526 1.00 64.62 173 ILE A C 1
ATOM 1333 O O . ILE A 1 173 ? 8.288 12.951 -26.039 1.00 64.62 173 ILE A O 1
ATOM 1337 N N . ARG A 1 174 ? 10.178 13.955 -25.346 1.00 62.50 174 ARG A N 1
ATOM 1338 C CA . ARG A 1 174 ? 9.793 15.334 -25.728 1.00 62.50 174 ARG A CA 1
ATOM 1339 C C . ARG A 1 174 ? 8.429 15.770 -25.161 1.00 62.50 174 ARG A C 1
ATOM 1341 O O . ARG A 1 174 ? 7.647 16.423 -25.847 1.00 62.50 174 ARG A O 1
ATOM 1348 N N . GLY A 1 175 ? 8.125 15.370 -23.926 1.00 59.78 175 GLY A N 1
ATOM 1349 C CA . GLY A 1 175 ? 6.877 15.724 -23.241 1.00 59.78 175 GLY A CA 1
ATOM 1350 C C . GLY A 1 175 ? 5.626 14.986 -23.730 1.00 59.78 175 GLY A C 1
ATOM 1351 O O . GLY A 1 175 ? 4.545 15.253 -23.214 1.00 59.78 175 GLY A O 1
ATOM 1352 N N . ARG A 1 176 ? 5.738 14.052 -24.687 1.00 57.91 176 ARG A N 1
ATOM 1353 C CA . ARG A 1 176 ? 4.644 13.131 -25.017 1.00 57.91 176 ARG A CA 1
ATOM 1354 C C . ARG A 1 176 ? 4.760 11.878 -24.166 1.00 57.91 176 ARG A C 1
ATOM 1356 O O . ARG A 1 176 ? 5.803 11.225 -24.148 1.00 57.91 176 ARG A O 1
ATOM 1363 N N . GLU A 1 177 ? 3.675 11.567 -23.471 1.00 62.56 177 GLU A N 1
ATOM 1364 C CA . GLU A 1 177 ? 3.542 10.317 -22.741 1.00 62.56 177 GLU A CA 1
ATOM 1365 C C . GLU A 1 177 ? 3.318 9.167 -23.719 1.00 62.56 177 GLU A C 1
ATOM 1367 O O . GLU A 1 177 ? 2.515 9.259 -24.650 1.00 62.56 177 GLU A O 1
ATOM 1372 N N . LEU A 1 178 ? 4.061 8.091 -23.512 1.00 59.59 178 LEU A N 1
ATOM 1373 C CA . LEU A 1 178 ? 4.099 6.928 -24.390 1.00 59.59 178 LEU A CA 1
ATOM 1374 C C . LEU A 1 178 ? 3.043 5.860 -24.022 1.00 59.59 178 LEU A C 1
ATOM 1376 O O . LEU A 1 178 ? 3.183 4.709 -24.417 1.00 59.59 178 LEU A O 1
ATOM 1380 N N . SER A 1 179 ? 1.996 6.222 -23.267 1.00 53.81 179 SER A N 1
ATOM 1381 C CA . SER A 1 179 ? 1.258 5.310 -22.371 1.00 53.81 179 SER A CA 1
ATOM 1382 C C . SER A 1 179 ? -0.161 4.894 -22.778 1.00 53.81 179 SER A C 1
ATOM 1384 O O . SER A 1 179 ? -0.818 4.189 -22.011 1.00 53.81 179 SER A O 1
ATOM 1386 N N . LYS A 1 180 ? -0.691 5.283 -23.946 1.00 63.56 180 LYS A N 1
ATOM 1387 C CA . LYS A 1 180 ? -2.009 4.760 -24.349 1.00 63.56 180 LYS A CA 1
ATOM 1388 C C . LYS A 1 180 ? -1.870 3.313 -24.810 1.00 63.56 180 LYS A C 1
ATOM 1390 O O . LYS A 1 180 ? -1.629 3.094 -25.993 1.00 63.56 180 LYS A O 1
ATOM 1395 N N . LEU A 1 181 ? -2.059 2.384 -23.870 1.00 68.50 181 LEU A N 1
ATOM 1396 C CA . LEU A 1 181 ? -2.174 0.951 -24.128 1.00 68.50 181 LEU A CA 1
ATOM 1397 C C . LEU A 1 181 ? -3.217 0.718 -25.223 1.00 68.50 181 LEU A C 1
ATOM 1399 O O . LEU A 1 181 ? -4.376 1.122 -25.093 1.00 68.50 181 LEU A O 1
ATOM 1403 N N . GLN A 1 182 ? -2.787 0.096 -26.312 1.00 79.75 182 GLN A N 1
ATOM 1404 C CA . GLN A 1 182 ? -3.603 -0.146 -27.506 1.00 79.75 182 GLN A CA 1
ATOM 1405 C C . GLN A 1 182 ? -3.860 -1.638 -27.743 1.00 79.75 182 GLN A C 1
ATOM 1407 O O . GLN A 1 182 ? -4.700 -1.998 -28.571 1.00 79.75 182 GLN A O 1
ATOM 1412 N N . GLY A 1 183 ? -3.185 -2.509 -26.991 1.00 85.44 183 GLY A N 1
ATOM 1413 C CA . GLY A 1 183 ? -3.352 -3.953 -27.051 1.00 85.44 183 GLY A CA 1
ATOM 1414 C C . GLY A 1 183 ? -2.676 -4.572 -28.273 1.00 85.44 183 GLY A C 1
ATOM 1415 O O . GLY A 1 183 ? -1.690 -4.060 -28.800 1.00 85.44 183 GLY A O 1
ATOM 1416 N N . TRP A 1 184 ? -3.206 -5.705 -28.738 1.00 90.38 184 TRP A N 1
ATOM 1417 C CA . TRP A 1 184 ? -2.594 -6.504 -29.808 1.00 90.38 184 TRP A CA 1
ATOM 1418 C C . TRP A 1 184 ? -2.242 -5.744 -31.099 1.00 90.38 184 TRP A C 1
ATOM 1420 O O . TRP A 1 184 ? -1.144 -5.971 -31.604 1.00 90.38 184 TRP A O 1
ATOM 1430 N N . PRO A 1 185 ? -3.069 -4.809 -31.614 1.00 91.12 185 PRO A N 1
ATOM 1431 C CA . PRO A 1 185 ? -2.701 -4.042 -32.805 1.00 91.12 185 PRO A CA 1
ATOM 1432 C C . PRO A 1 185 ? -1.397 -3.249 -32.643 1.00 91.12 185 PRO A C 1
ATOM 1434 O O . PRO A 1 185 ? -0.614 -3.153 -33.588 1.00 91.12 185 PRO A O 1
ATOM 1437 N N . ALA A 1 186 ? -1.134 -2.711 -31.448 1.00 89.00 186 ALA A N 1
ATOM 1438 C CA . ALA A 1 186 ? 0.116 -2.014 -31.166 1.00 89.00 186 ALA A CA 1
ATOM 1439 C C . ALA A 1 186 ? 1.290 -2.983 -31.022 1.00 89.00 186 ALA A C 1
ATOM 1441 O O . ALA A 1 186 ? 2.368 -2.701 -31.537 1.00 89.00 186 ALA A O 1
ATOM 1442 N N . VAL A 1 187 ? 1.083 -4.152 -30.406 1.00 92.94 187 VAL A N 1
ATOM 1443 C CA . VAL A 1 187 ? 2.111 -5.207 -30.345 1.00 92.94 187 VAL A CA 1
ATOM 1444 C C . VAL A 1 187 ? 2.578 -5.593 -31.751 1.00 92.94 187 VAL A C 1
ATOM 1446 O O . VAL A 1 187 ? 3.782 -5.651 -32.003 1.00 92.94 187 VAL A O 1
ATOM 1449 N N . ASP A 1 188 ? 1.649 -5.812 -32.681 1.00 92.44 188 ASP A N 1
ATOM 1450 C CA . ASP A 1 188 ? 1.986 -6.170 -34.061 1.00 92.44 188 ASP A CA 1
ATOM 1451 C C . ASP A 1 188 ? 2.709 -5.026 -34.787 1.00 92.44 188 ASP A C 1
ATOM 1453 O O . ASP A 1 188 ? 3.730 -5.254 -35.444 1.00 92.44 188 ASP A O 1
ATOM 1457 N N . ALA A 1 189 ? 2.243 -3.784 -34.610 1.00 91.69 189 ALA A N 1
ATOM 1458 C CA . ALA A 1 189 ? 2.888 -2.603 -35.177 1.00 91.69 189 ALA A CA 1
ATOM 1459 C C . ALA A 1 189 ? 4.329 -2.431 -34.668 1.00 91.69 189 ALA A C 1
ATOM 1461 O O . ALA A 1 189 ? 5.244 -2.244 -35.471 1.00 91.69 189 ALA A O 1
ATOM 1462 N N . TYR A 1 190 ? 4.557 -2.560 -33.359 1.00 93.38 190 TYR A N 1
ATOM 1463 C CA . TYR A 1 190 ? 5.886 -2.422 -32.767 1.00 93.38 190 TYR A CA 1
ATOM 1464 C C . TYR A 1 190 ? 6.816 -3.592 -33.110 1.00 93.38 190 TYR A C 1
ATOM 1466 O O . TYR A 1 190 ? 8.011 -3.382 -33.301 1.00 93.38 190 TYR A O 1
ATOM 1474 N N . ARG A 1 191 ? 6.305 -4.822 -33.262 1.00 94.06 191 ARG A N 1
ATOM 1475 C CA . ARG A 1 191 ? 7.111 -5.949 -33.771 1.00 94.06 191 ARG A CA 1
ATOM 1476 C C . ARG A 1 191 ? 7.592 -5.696 -35.195 1.00 94.06 191 ARG A C 1
ATOM 1478 O O . ARG A 1 191 ? 8.754 -5.954 -35.500 1.00 94.06 191 ARG A O 1
ATOM 1485 N N . MET A 1 192 ? 6.714 -5.169 -36.046 1.00 93.19 192 MET A N 1
ATOM 1486 C CA . MET A 1 192 ? 7.081 -4.776 -37.403 1.00 93.19 192 MET A CA 1
ATOM 1487 C C . MET A 1 192 ? 8.087 -3.618 -37.390 1.00 93.19 192 MET A C 1
ATOM 1489 O O . MET A 1 192 ? 9.075 -3.665 -38.116 1.00 93.19 192 MET A O 1
ATOM 1493 N N . GLU A 1 193 ? 7.895 -2.619 -36.525 1.00 91.06 193 GLU A N 1
ATOM 1494 C CA . GLU A 1 193 ? 8.837 -1.507 -36.354 1.00 91.06 193 GLU A CA 1
ATOM 1495 C C . GLU A 1 193 ? 10.234 -1.998 -35.933 1.00 91.06 193 GLU A C 1
ATOM 1497 O O . GLU A 1 193 ? 11.236 -1.571 -36.509 1.00 91.06 193 GLU A O 1
ATOM 1502 N N . LEU A 1 194 ? 10.302 -2.945 -34.991 1.00 92.75 194 LEU A N 1
ATOM 1503 C CA . LEU A 1 194 ? 11.552 -3.540 -34.516 1.00 92.75 194 LEU A CA 1
ATOM 1504 C C . LEU A 1 194 ? 12.280 -4.330 -35.616 1.00 92.75 194 LEU A C 1
ATOM 1506 O O . LEU A 1 194 ? 13.506 -4.355 -35.631 1.00 92.75 194 LEU A O 1
ATOM 1510 N N . ALA A 1 195 ? 11.538 -4.954 -36.536 1.00 91.69 195 ALA A N 1
ATOM 1511 C CA . ALA A 1 195 ? 12.098 -5.705 -37.660 1.00 91.69 195 ALA A CA 1
ATOM 1512 C C . ALA A 1 195 ? 12.576 -4.815 -38.824 1.00 91.69 195 ALA A C 1
ATOM 1514 O O . ALA A 1 195 ? 13.423 -5.241 -39.605 1.00 91.69 195 ALA A O 1
ATOM 1515 N N . LEU A 1 196 ? 12.018 -3.607 -38.968 1.00 89.62 196 LEU A N 1
ATOM 1516 C CA . LEU A 1 196 ? 12.277 -2.712 -40.105 1.00 89.62 196 LEU A CA 1
ATOM 1517 C C . LEU A 1 196 ? 13.309 -1.611 -39.818 1.00 89.62 196 LEU A C 1
ATOM 1519 O O . LEU A 1 196 ? 13.764 -0.951 -40.755 1.00 89.62 196 LEU A O 1
ATOM 1523 N N . HIS A 1 197 ? 13.649 -1.356 -38.553 1.00 83.75 197 HIS A N 1
ATOM 1524 C CA . HIS A 1 197 ? 14.542 -0.261 -38.176 1.00 83.75 197 HIS A CA 1
ATOM 1525 C C . HIS A 1 197 ? 15.795 -0.728 -37.439 1.00 83.75 197 HIS A C 1
ATOM 1527 O O . HIS A 1 197 ? 15.713 -1.306 -36.359 1.00 83.75 197 HIS A O 1
ATOM 1533 N N . ASP A 1 198 ? 16.957 -0.317 -37.951 1.00 85.12 198 ASP A N 1
ATOM 1534 C CA . ASP A 1 198 ? 18.268 -0.624 -37.358 1.00 85.12 198 ASP A CA 1
ATOM 1535 C C . ASP A 1 198 ? 18.798 0.468 -36.417 1.00 85.12 198 ASP A C 1
ATOM 1537 O O . ASP A 1 198 ? 19.865 0.327 -35.827 1.00 85.12 198 ASP A O 1
ATOM 1541 N N . HIS A 1 199 ? 18.078 1.585 -36.258 1.00 90.00 199 HIS A N 1
ATOM 1542 C CA . HIS A 1 199 ? 18.552 2.689 -35.425 1.00 90.00 199 HIS A CA 1
ATOM 1543 C C . HIS A 1 199 ? 18.463 2.322 -33.926 1.00 90.00 199 HIS A C 1
ATOM 1545 O O . HIS A 1 199 ? 17.342 2.213 -33.413 1.00 90.00 199 HIS A O 1
ATOM 1551 N N . PRO A 1 200 ? 19.584 2.238 -33.173 1.00 90.00 200 PRO A N 1
ATOM 1552 C CA . PRO A 1 200 ? 19.598 1.674 -31.816 1.00 90.00 200 PRO A CA 1
ATOM 1553 C C . PRO A 1 200 ? 18.623 2.348 -30.843 1.00 90.00 200 PRO A C 1
ATOM 1555 O O . PRO A 1 200 ? 17.857 1.680 -30.154 1.00 90.00 200 PRO A O 1
ATOM 1558 N N . ALA A 1 201 ? 18.575 3.686 -30.843 1.00 88.56 201 ALA A N 1
ATOM 1559 C CA . ALA A 1 201 ? 17.669 4.432 -29.966 1.00 88.56 201 ALA A CA 1
ATOM 1560 C C . ALA A 1 201 ? 16.181 4.178 -30.274 1.00 88.56 201 ALA A C 1
ATOM 1562 O O . ALA A 1 201 ? 15.353 4.180 -29.366 1.00 88.56 201 ALA A O 1
ATOM 1563 N N . ARG A 1 202 ? 15.834 3.938 -31.549 1.00 88.88 202 ARG A N 1
ATOM 1564 C CA . ARG A 1 202 ? 14.459 3.600 -31.934 1.00 88.88 202 ARG A CA 1
ATOM 1565 C C . ARG A 1 202 ? 14.134 2.185 -31.477 1.00 88.88 202 ARG A C 1
ATOM 1567 O O . ARG A 1 202 ? 13.096 2.000 -30.864 1.00 88.88 202 ARG A O 1
ATOM 1574 N N . GLN A 1 203 ? 15.043 1.231 -31.677 1.00 92.31 203 GLN A N 1
ATOM 1575 C CA . GLN A 1 203 ? 14.840 -0.138 -31.202 1.00 92.31 203 GLN A CA 1
ATOM 1576 C C . GLN A 1 203 ? 14.615 -0.203 -29.686 1.00 92.31 203 GLN A C 1
ATOM 1578 O O . GLN A 1 203 ? 13.703 -0.898 -29.253 1.00 92.31 203 GLN A O 1
ATOM 1583 N N . ALA A 1 204 ? 15.386 0.532 -28.877 1.00 91.62 204 ALA A N 1
ATOM 1584 C CA . ALA A 1 204 ? 15.178 0.571 -27.427 1.00 91.62 204 ALA A CA 1
ATOM 1585 C C . ALA A 1 204 ? 13.801 1.143 -27.048 1.00 91.62 204 ALA A C 1
ATOM 1587 O O . ALA A 1 204 ? 13.096 0.551 -26.236 1.00 91.62 204 ALA A O 1
ATOM 1588 N N . ALA A 1 205 ? 13.371 2.236 -27.688 1.00 90.44 205 ALA A N 1
ATOM 1589 C CA . ALA A 1 205 ? 12.026 2.774 -27.491 1.00 90.44 205 ALA A CA 1
ATOM 1590 C C . ALA A 1 205 ? 10.935 1.769 -27.909 1.00 90.44 205 ALA A C 1
ATOM 1592 O O . ALA A 1 205 ? 9.974 1.557 -27.174 1.00 90.44 205 ALA A O 1
ATOM 1593 N N . THR A 1 206 ? 11.094 1.094 -29.050 1.00 92.06 206 THR A N 1
ATOM 1594 C CA . THR A 1 206 ? 10.154 0.067 -29.523 1.00 92.06 206 THR A CA 1
ATOM 1595 C C . THR A 1 206 ? 10.092 -1.136 -28.576 1.00 92.06 206 THR A C 1
ATOM 1597 O O . THR A 1 206 ? 9.001 -1.629 -28.293 1.00 92.06 206 THR A O 1
ATOM 1600 N N . ARG A 1 207 ? 11.230 -1.593 -28.032 1.00 94.94 207 ARG A N 1
ATOM 1601 C CA . ARG A 1 207 ? 11.268 -2.648 -27.003 1.00 94.94 207 ARG A CA 1
ATOM 1602 C C . ARG A 1 207 ? 10.548 -2.197 -25.735 1.00 94.94 207 ARG A C 1
ATOM 1604 O O . ARG A 1 207 ? 9.701 -2.932 -25.239 1.00 94.94 207 ARG A O 1
ATOM 1611 N N . TYR A 1 208 ? 10.794 -0.978 -25.265 1.00 93.69 208 TYR A N 1
ATOM 1612 C CA . TYR A 1 208 ? 10.066 -0.423 -24.127 1.00 93.69 208 TYR A CA 1
ATOM 1613 C C . TYR A 1 208 ? 8.547 -0.444 -24.349 1.00 93.69 208 TYR A C 1
ATOM 1615 O O . TYR A 1 208 ? 7.802 -0.931 -23.499 1.00 93.69 208 TYR A O 1
ATOM 1623 N N . HIS A 1 209 ? 8.092 0.004 -25.521 1.00 91.31 209 HIS A N 1
ATOM 1624 C CA . HIS A 1 209 ? 6.680 -0.012 -25.893 1.00 91.31 209 HIS A CA 1
ATOM 1625 C C . HIS A 1 209 ? 6.083 -1.420 -25.931 1.00 91.31 209 HIS A C 1
ATOM 1627 O O . HIS A 1 209 ? 5.028 -1.647 -25.343 1.00 91.31 209 HIS A O 1
ATOM 1633 N N . LEU A 1 210 ? 6.770 -2.380 -26.559 1.00 93.81 210 LEU A N 1
ATOM 1634 C CA . LEU A 1 210 ? 6.365 -3.790 -26.526 1.00 93.81 210 LEU A CA 1
ATOM 1635 C C . LEU A 1 210 ? 6.257 -4.304 -25.092 1.00 93.81 210 LEU A C 1
ATOM 1637 O O . LEU A 1 210 ? 5.295 -4.991 -24.752 1.00 93.81 210 LEU A O 1
ATOM 1641 N N . GLY A 1 211 ? 7.223 -3.933 -24.252 1.00 94.25 211 GLY A N 1
ATOM 1642 C CA . GLY A 1 211 ? 7.233 -4.215 -22.827 1.00 94.25 211 GLY A CA 1
ATOM 1643 C C . GLY A 1 211 ? 5.957 -3.747 -22.134 1.00 94.25 211 GLY A C 1
ATOM 1644 O O . GLY A 1 211 ? 5.282 -4.550 -21.494 1.00 94.25 211 GLY A O 1
ATOM 1645 N N . LEU A 1 212 ? 5.595 -2.472 -22.304 1.00 91.56 212 LEU A N 1
ATOM 1646 C CA . LEU A 1 212 ? 4.391 -1.886 -21.709 1.00 91.56 212 LEU A CA 1
ATOM 1647 C C . LEU A 1 212 ? 3.092 -2.498 -22.241 1.00 91.56 212 LEU A C 1
ATOM 1649 O O . LEU A 1 212 ? 2.203 -2.793 -21.444 1.00 91.56 212 LEU A O 1
ATOM 1653 N N . GLU A 1 213 ? 2.979 -2.724 -23.552 1.00 91.81 213 GLU A N 1
ATOM 1654 C CA . GLU A 1 213 ? 1.787 -3.340 -24.149 1.00 91.81 213 GLU A CA 1
ATOM 1655 C C . GLU A 1 213 ? 1.583 -4.765 -23.622 1.00 91.81 213 GLU A C 1
ATOM 1657 O O . GLU A 1 213 ? 0.488 -5.124 -23.185 1.00 91.81 213 GLU A O 1
ATOM 1662 N N . HIS A 1 214 ? 2.649 -5.570 -23.563 1.00 94.12 214 HIS A N 1
ATOM 1663 C CA . HIS A 1 214 ? 2.586 -6.898 -22.955 1.00 94.12 214 HIS A CA 1
ATOM 1664 C C . HIS A 1 214 ? 2.221 -6.831 -21.470 1.00 94.12 214 HIS A C 1
ATOM 1666 O O . HIS A 1 214 ? 1.428 -7.647 -21.000 1.00 94.12 214 HIS A O 1
ATOM 1672 N N . LEU A 1 215 ? 2.733 -5.841 -20.738 1.00 90.75 215 LEU A N 1
ATOM 1673 C CA . LEU A 1 215 ? 2.402 -5.638 -19.330 1.00 90.75 215 LEU A CA 1
ATOM 1674 C C . LEU A 1 215 ? 0.909 -5.307 -19.157 1.00 90.75 215 LEU A C 1
ATOM 1676 O O . LEU A 1 215 ? 0.243 -5.911 -18.315 1.00 90.75 215 LEU A O 1
ATOM 1680 N N . GLY A 1 216 ? 0.364 -4.422 -19.997 1.00 88.38 216 GLY A N 1
ATOM 1681 C CA . GLY A 1 216 ? -1.060 -4.077 -20.037 1.00 88.38 216 GLY A CA 1
ATOM 1682 C C . GLY A 1 216 ? -1.971 -5.252 -20.402 1.00 88.38 216 GLY A C 1
ATOM 1683 O O . GLY A 1 216 ? -3.070 -5.371 -19.866 1.00 88.38 216 GLY A O 1
ATOM 1684 N N . LEU A 1 217 ? -1.494 -6.161 -21.256 1.00 91.06 217 LEU A N 1
ATOM 1685 C CA . LEU A 1 217 ? -2.198 -7.392 -21.634 1.00 91.06 217 LEU A CA 1
ATOM 1686 C C . LEU A 1 217 ? -2.061 -8.528 -20.600 1.00 91.06 217 LEU A C 1
ATOM 1688 O O . LEU A 1 217 ? -2.712 -9.562 -20.750 1.00 91.06 217 LEU A O 1
ATOM 1692 N N . GLY A 1 218 ? -1.212 -8.379 -19.577 1.00 91.12 218 GLY A N 1
ATOM 1693 C CA . GLY A 1 218 ? -0.930 -9.424 -18.582 1.00 91.12 218 GLY A CA 1
ATOM 1694 C C . GLY A 1 218 ? 0.079 -10.493 -19.033 1.00 91.12 218 GLY A C 1
ATOM 1695 O O . GLY A 1 218 ? 0.164 -11.565 -18.435 1.00 91.12 218 GLY A O 1
ATOM 1696 N N . TRP A 1 219 ? 0.859 -10.220 -20.080 1.00 95.06 219 TRP A N 1
ATOM 1697 C CA . TRP A 1 219 ? 1.903 -11.093 -20.631 1.00 95.06 219 TRP A CA 1
ATOM 1698 C C . TRP A 1 219 ? 3.249 -10.757 -19.986 1.00 95.06 219 TRP A C 1
ATOM 1700 O O . TRP A 1 219 ? 4.154 -10.185 -20.591 1.00 95.06 219 TRP A O 1
ATOM 1710 N N . TYR A 1 220 ? 3.358 -11.052 -18.690 1.00 94.62 220 TYR A N 1
ATOM 1711 C CA . TYR A 1 220 ? 4.448 -10.538 -17.856 1.00 94.62 220 TYR A CA 1
ATOM 1712 C C . TYR A 1 220 ? 5.834 -11.086 -18.222 1.00 94.62 220 TYR A C 1
ATOM 1714 O O . TYR A 1 220 ? 6.829 -10.406 -17.983 1.00 94.62 220 TYR A O 1
ATOM 1722 N N . ARG A 1 221 ? 5.926 -12.292 -18.807 1.00 97.56 221 ARG A N 1
ATOM 1723 C CA . ARG A 1 221 ? 7.212 -12.872 -19.241 1.00 97.56 221 ARG A CA 1
ATOM 1724 C C . ARG A 1 221 ? 7.781 -12.112 -20.434 1.00 97.56 221 ARG A C 1
ATOM 1726 O O . ARG A 1 221 ? 8.954 -11.755 -20.422 1.00 97.56 221 ARG A O 1
ATOM 1733 N N . GLU A 1 222 ? 6.939 -11.842 -21.423 1.00 97.44 222 GLU A N 1
ATOM 1734 C CA . GLU A 1 222 ? 7.260 -11.065 -22.617 1.00 97.44 222 GLU A CA 1
ATOM 1735 C C . GLU A 1 222 ? 7.545 -9.610 -22.247 1.00 97.44 222 GLU A C 1
ATOM 1737 O O . GLU A 1 222 ? 8.530 -9.041 -22.711 1.00 97.44 222 GLU A O 1
ATOM 1742 N N . ALA A 1 223 ? 6.740 -9.037 -21.347 1.00 96.06 223 ALA A N 1
ATOM 1743 C CA . ALA A 1 223 ? 6.979 -7.703 -20.813 1.00 96.06 223 ALA A CA 1
ATOM 1744 C C . ALA A 1 223 ? 8.368 -7.601 -20.167 1.00 96.06 223 ALA A C 1
ATOM 1746 O O . ALA A 1 223 ? 9.159 -6.737 -20.536 1.00 96.06 223 ALA A O 1
ATOM 1747 N N . ALA A 1 224 ? 8.691 -8.520 -19.249 1.00 97.38 224 ALA A N 1
ATOM 1748 C CA . ALA A 1 224 ? 9.990 -8.554 -18.586 1.00 97.38 224 ALA A CA 1
ATOM 1749 C C . ALA A 1 224 ? 11.142 -8.720 -19.587 1.00 97.38 224 ALA A C 1
ATOM 1751 O O . ALA A 1 224 ? 12.160 -8.055 -19.439 1.00 97.38 224 ALA A O 1
ATOM 1752 N N . PHE A 1 225 ? 10.979 -9.561 -20.614 1.00 98.00 225 PHE A N 1
ATOM 1753 C CA . PHE A 1 225 ? 11.990 -9.743 -21.656 1.00 98.00 225 PHE A CA 1
ATOM 1754 C C . PHE A 1 225 ? 12.308 -8.428 -22.382 1.00 98.00 225 PHE A C 1
ATOM 1756 O O . PHE A 1 225 ? 13.457 -7.996 -22.388 1.00 98.00 225 PHE A O 1
ATOM 1763 N N . TYR A 1 226 ? 11.303 -7.754 -22.948 1.00 97.56 226 TYR A N 1
ATOM 1764 C CA . TYR A 1 226 ? 11.548 -6.528 -23.713 1.00 97.56 226 TYR A CA 1
ATOM 1765 C C . TYR A 1 226 ? 12.029 -5.355 -22.847 1.00 97.56 226 TYR A C 1
ATOM 1767 O O . TYR A 1 226 ? 12.825 -4.531 -23.306 1.00 97.56 226 TYR A O 1
ATOM 1775 N N . LEU A 1 227 ? 11.570 -5.272 -21.596 1.00 96.81 227 LEU A N 1
ATOM 1776 C CA . LEU A 1 227 ? 12.006 -4.233 -20.667 1.00 96.81 227 LEU A CA 1
ATOM 1777 C C . LEU A 1 227 ? 13.457 -4.448 -20.202 1.00 96.81 227 LEU A C 1
ATOM 1779 O O . LEU A 1 227 ? 14.225 -3.491 -20.193 1.00 96.81 227 LEU A O 1
ATOM 1783 N N . GLU A 1 228 ? 13.875 -5.685 -19.913 1.00 98.00 228 GLU A N 1
ATOM 1784 C CA . GLU A 1 228 ? 15.279 -5.995 -19.584 1.00 98.00 228 GLU A CA 1
ATOM 1785 C C . GLU A 1 228 ? 16.210 -5.749 -20.784 1.00 98.00 228 GLU A C 1
ATOM 1787 O O . GLU A 1 228 ? 17.285 -5.180 -20.617 1.00 98.00 228 GLU A O 1
ATOM 1792 N N . GLU A 1 229 ? 15.781 -6.069 -22.009 1.00 97.12 229 GLU A N 1
ATOM 1793 C CA . GLU A 1 229 ? 16.529 -5.718 -23.229 1.00 97.12 229 GLU A CA 1
ATOM 1794 C C . GLU A 1 229 ? 16.644 -4.196 -23.430 1.00 97.12 229 GLU A C 1
ATOM 1796 O O . GLU A 1 229 ? 17.615 -3.709 -24.008 1.00 97.12 229 GLU A O 1
ATOM 1801 N N . THR A 1 230 ? 15.660 -3.425 -22.954 1.00 95.69 230 THR A N 1
ATOM 1802 C CA . THR A 1 230 ? 15.746 -1.956 -22.941 1.00 95.69 230 THR A CA 1
ATOM 1803 C C . THR A 1 230 ? 16.776 -1.494 -21.910 1.00 95.69 230 THR A C 1
ATOM 1805 O O . THR A 1 230 ? 17.614 -0.656 -22.235 1.00 95.69 230 THR A O 1
ATOM 1808 N N . LEU A 1 231 ? 16.766 -2.073 -20.701 1.00 96.69 231 LEU A N 1
ATOM 1809 C CA . LEU A 1 231 ? 17.740 -1.764 -19.647 1.00 96.69 231 LEU A CA 1
ATOM 1810 C C . LEU A 1 231 ? 19.182 -2.105 -20.049 1.00 96.69 231 LEU A C 1
ATOM 1812 O O . LEU A 1 231 ? 20.110 -1.384 -19.693 1.00 96.69 231 LEU A O 1
ATOM 1816 N N . ALA A 1 232 ? 19.371 -3.185 -20.807 1.00 96.38 232 ALA A N 1
ATOM 1817 C CA . ALA A 1 232 ? 20.676 -3.620 -21.297 1.00 96.38 232 ALA A CA 1
ATOM 1818 C C . ALA A 1 232 ? 21.211 -2.787 -22.480 1.00 96.38 232 ALA A C 1
ATOM 1820 O O . ALA A 1 232 ? 22.331 -3.019 -22.930 1.00 96.38 232 ALA A O 1
ATOM 1821 N N . SER A 1 233 ? 20.426 -1.849 -23.016 1.00 93.69 233 SER A N 1
ATOM 1822 C CA . SER A 1 233 ? 20.823 -1.049 -24.174 1.00 93.69 233 SER A CA 1
ATOM 1823 C C . SER A 1 233 ? 21.783 0.085 -23.794 1.00 93.69 233 SER A C 1
ATOM 1825 O O . SER A 1 233 ? 21.516 0.844 -22.871 1.00 93.69 233 SER A O 1
ATOM 1827 N N . ASP A 1 234 ? 22.808 0.324 -24.616 1.00 92.00 234 ASP A N 1
ATOM 1828 C CA . ASP A 1 234 ? 23.773 1.431 -24.434 1.00 92.00 234 ASP A CA 1
ATOM 1829 C C . ASP A 1 234 ? 23.250 2.814 -24.888 1.00 92.00 234 ASP A C 1
ATOM 1831 O O . ASP A 1 234 ? 24.015 3.764 -25.072 1.00 92.00 234 ASP A O 1
ATOM 1835 N N . VAL A 1 235 ? 21.946 2.946 -25.141 1.00 92.06 235 VAL A N 1
ATOM 1836 C CA . VAL A 1 235 ? 21.358 4.189 -25.666 1.00 92.06 235 VAL A CA 1
ATOM 1837 C C . VAL A 1 235 ? 20.727 5.000 -24.538 1.00 92.06 235 VAL A C 1
ATOM 1839 O O . VAL A 1 235 ? 20.282 4.416 -23.558 1.00 92.06 235 VAL A O 1
ATOM 1842 N N . PRO A 1 236 ? 20.616 6.333 -24.659 1.00 88.50 236 PRO A N 1
ATOM 1843 C CA . PRO A 1 236 ? 19.921 7.129 -23.652 1.00 88.50 236 PRO A CA 1
ATOM 1844 C C . PRO A 1 236 ? 18.420 6.799 -23.584 1.00 88.50 236 PRO A C 1
ATOM 1846 O O . PRO A 1 236 ? 17.717 6.880 -24.595 1.00 88.50 236 PRO A O 1
ATOM 1849 N N . TYR A 1 237 ? 17.925 6.498 -22.384 1.00 90.25 237 TYR A N 1
ATOM 1850 C CA . TYR A 1 237 ? 16.506 6.327 -22.060 1.00 90.25 237 TYR A CA 1
ATOM 1851 C C . TYR A 1 237 ? 16.215 6.804 -20.628 1.00 90.25 237 TYR A C 1
ATOM 1853 O O . TYR A 1 237 ? 17.124 7.147 -19.872 1.00 90.25 237 TYR A O 1
ATOM 1861 N N . ASP A 1 238 ? 14.935 6.859 -20.263 1.00 91.75 238 ASP A N 1
ATOM 1862 C CA . ASP A 1 238 ? 14.480 7.200 -18.911 1.00 91.75 238 ASP A CA 1
ATOM 1863 C C . ASP A 1 238 ? 14.642 5.991 -17.979 1.00 91.75 238 ASP A C 1
ATOM 1865 O O . ASP A 1 238 ? 13.763 5.130 -17.884 1.00 91.75 238 ASP A O 1
ATOM 1869 N N . VAL A 1 239 ? 15.817 5.888 -17.349 1.00 94.69 239 VAL A N 1
ATOM 1870 C CA . VAL A 1 239 ? 16.178 4.754 -16.484 1.00 94.69 239 VAL A CA 1
ATOM 1871 C C . VAL A 1 239 ? 15.153 4.534 -15.362 1.00 94.69 239 VAL A C 1
ATOM 1873 O O . VAL A 1 239 ? 14.695 3.395 -15.236 1.00 94.69 239 VAL A O 1
ATOM 1876 N N . PRO A 1 240 ? 14.720 5.559 -14.595 1.00 95.50 240 PRO A N 1
ATOM 1877 C CA . PRO A 1 240 ? 13.650 5.419 -13.607 1.00 95.50 240 PRO A CA 1
ATOM 1878 C C . PRO A 1 240 ? 12.386 4.740 -14.135 1.00 95.50 240 PRO A C 1
ATOM 1880 O O . PRO A 1 240 ? 11.928 3.753 -13.553 1.00 95.50 240 PRO A O 1
ATOM 1883 N N . ALA A 1 241 ? 11.832 5.232 -15.246 1.00 92.56 241 ALA A N 1
ATOM 1884 C CA . ALA A 1 241 ? 10.575 4.718 -15.781 1.00 92.56 241 ALA A CA 1
ATOM 1885 C C . ALA A 1 241 ? 10.702 3.267 -16.272 1.00 92.56 241 ALA A C 1
ATOM 1887 O O . ALA A 1 241 ? 9.835 2.431 -15.999 1.00 92.56 241 ALA A O 1
ATOM 1888 N N . VAL A 1 242 ? 11.794 2.940 -16.973 1.00 95.25 242 VAL A N 1
ATOM 1889 C CA . VAL A 1 242 ? 12.038 1.571 -17.454 1.00 95.25 242 VAL A CA 1
ATOM 1890 C C . VAL A 1 242 ? 12.275 0.623 -16.276 1.00 95.25 242 VAL A C 1
ATOM 1892 O O . VAL A 1 242 ? 11.685 -0.459 -16.239 1.00 95.25 242 VAL A O 1
ATOM 1895 N N . ALA A 1 243 ? 13.073 1.020 -15.281 1.00 97.12 243 ALA A N 1
ATOM 1896 C CA . ALA A 1 243 ? 13.361 0.197 -14.108 1.00 97.12 243 ALA A CA 1
ATOM 1897 C C . ALA A 1 243 ? 12.090 -0.113 -13.301 1.00 97.12 243 ALA A C 1
ATOM 1899 O O . ALA A 1 243 ? 11.842 -1.273 -12.972 1.00 97.12 243 ALA A O 1
ATOM 1900 N N . LEU A 1 244 ? 11.235 0.884 -13.058 1.00 96.12 244 LEU A N 1
ATOM 1901 C CA . LEU A 1 244 ? 9.968 0.720 -12.337 1.00 96.12 244 LEU A CA 1
ATOM 1902 C C . LEU A 1 244 ? 8.959 -0.164 -13.092 1.00 96.12 244 LEU A C 1
ATOM 1904 O O . LEU A 1 244 ? 8.344 -1.053 -12.495 1.00 96.12 244 LEU A O 1
ATOM 1908 N N . ALA A 1 245 ? 8.836 0.003 -14.413 1.00 94.44 245 ALA A N 1
ATOM 1909 C CA . ALA A 1 245 ? 8.017 -0.884 -15.242 1.00 94.44 245 ALA A CA 1
ATOM 1910 C C . ALA A 1 245 ? 8.544 -2.331 -15.219 1.00 94.44 245 ALA A C 1
ATOM 1912 O O . ALA A 1 245 ? 7.770 -3.285 -15.090 1.00 94.44 245 ALA A O 1
ATOM 1913 N N . THR A 1 246 ? 9.868 -2.500 -15.282 1.00 97.00 246 THR A N 1
ATOM 1914 C CA . THR A 1 246 ? 10.515 -3.817 -15.193 1.00 97.00 246 THR A CA 1
ATOM 1915 C C . THR A 1 246 ? 10.262 -4.443 -13.824 1.00 97.00 246 THR A C 1
ATOM 1917 O O . THR A 1 246 ? 9.896 -5.615 -13.751 1.00 97.00 246 THR A O 1
ATOM 1920 N N . ALA A 1 247 ? 10.376 -3.666 -12.741 1.00 96.94 247 ALA A N 1
ATOM 1921 C CA . ALA A 1 247 ? 10.128 -4.127 -11.377 1.00 96.94 247 ALA A CA 1
ATOM 1922 C C . ALA A 1 247 ? 8.720 -4.719 -11.249 1.00 96.94 247 ALA A C 1
ATOM 1924 O O . ALA A 1 247 ? 8.562 -5.840 -10.764 1.00 96.94 247 ALA A O 1
ATOM 1925 N N . ARG A 1 248 ? 7.704 -4.036 -11.795 1.00 94.94 248 ARG A N 1
ATOM 1926 C CA . ARG A 1 248 ? 6.322 -4.536 -11.835 1.00 94.94 248 ARG A CA 1
ATOM 1927 C C . ARG A 1 248 ? 6.203 -5.890 -12.536 1.00 94.94 248 ARG A C 1
ATOM 1929 O O . ARG A 1 248 ? 5.560 -6.792 -11.999 1.00 94.94 248 ARG A O 1
ATOM 1936 N N . ALA A 1 249 ? 6.814 -6.051 -13.710 1.00 95.75 249 ALA A N 1
ATOM 1937 C CA . ALA A 1 249 ? 6.783 -7.323 -14.431 1.00 95.75 249 ALA A CA 1
ATOM 1938 C C . ALA A 1 249 ? 7.478 -8.442 -13.632 1.00 95.75 249 ALA A C 1
ATOM 1940 O O . ALA A 1 249 ? 6.918 -9.528 -13.468 1.00 95.75 249 ALA A O 1
ATOM 1941 N N . GLN A 1 250 ? 8.659 -8.167 -13.067 1.00 97.31 250 GLN A N 1
ATOM 1942 C CA . GLN A 1 250 ? 9.417 -9.135 -12.265 1.00 97.31 250 GLN A CA 1
ATOM 1943 C C . GLN A 1 250 ? 8.682 -9.521 -10.970 1.00 97.31 250 GLN A C 1
ATOM 1945 O O . GLN A 1 250 ? 8.715 -10.687 -10.571 1.00 97.31 250 GLN A O 1
ATOM 1950 N N . LEU A 1 251 ? 7.966 -8.582 -10.343 1.00 95.50 251 LEU A N 1
ATOM 1951 C CA . LEU A 1 251 ? 7.171 -8.826 -9.139 1.00 95.50 251 LEU A CA 1
ATOM 1952 C C . LEU A 1 251 ? 6.037 -9.829 -9.387 1.00 95.50 251 LEU A C 1
ATOM 1954 O O . LEU A 1 251 ? 5.827 -10.736 -8.580 1.00 95.50 251 LEU A O 1
ATOM 1958 N N . VAL A 1 252 ? 5.330 -9.704 -10.516 1.00 93.88 252 VAL A N 1
ATOM 1959 C CA . VAL A 1 252 ? 4.267 -10.654 -10.896 1.00 93.88 252 VAL A CA 1
ATOM 1960 C C . VAL A 1 252 ? 4.833 -12.040 -11.194 1.00 93.88 252 VAL A C 1
ATOM 1962 O O . VAL A 1 252 ? 4.203 -13.049 -10.881 1.00 93.88 252 VAL A O 1
ATOM 1965 N N . LEU A 1 253 ? 6.046 -12.096 -11.743 1.00 95.81 253 LEU A N 1
ATOM 1966 C CA . LEU A 1 253 ? 6.779 -13.335 -12.001 1.00 95.81 253 LEU A CA 1
ATOM 1967 C C . LEU A 1 253 ? 7.425 -13.949 -10.746 1.00 95.81 253 LEU A C 1
ATOM 1969 O O . LEU A 1 253 ? 8.213 -14.883 -10.880 1.00 95.81 253 LEU A O 1
ATOM 1973 N N . ASP A 1 254 ? 7.101 -13.445 -9.552 1.00 96.00 254 ASP A N 1
ATOM 1974 C CA . ASP A 1 254 ? 7.612 -13.931 -8.263 1.00 96.00 254 ASP A CA 1
ATOM 1975 C C . ASP A 1 254 ? 9.133 -13.745 -8.084 1.00 96.00 254 ASP A C 1
ATOM 1977 O O . ASP A 1 254 ? 9.775 -14.404 -7.272 1.00 96.00 254 ASP A O 1
ATOM 1981 N N . ARG A 1 255 ? 9.738 -12.810 -8.831 1.00 97.19 255 ARG A N 1
ATOM 1982 C CA . ARG A 1 255 ? 11.173 -12.487 -8.761 1.00 97.19 255 ARG A CA 1
ATOM 1983 C C . ARG A 1 255 ? 11.406 -11.238 -7.915 1.00 97.19 255 ARG A C 1
ATOM 1985 O O . ARG A 1 255 ? 11.888 -10.210 -8.395 1.00 97.19 255 ARG A O 1
ATOM 1992 N N . THR A 1 256 ? 11.050 -11.323 -6.636 1.00 95.88 256 THR A N 1
ATOM 1993 C CA . THR A 1 256 ? 11.024 -10.170 -5.719 1.00 95.88 256 THR A CA 1
ATOM 1994 C C . THR A 1 256 ? 12.394 -9.530 -5.500 1.00 95.88 256 THR A C 1
ATOM 1996 O O . THR A 1 256 ? 12.493 -8.306 -5.476 1.00 95.88 256 THR A O 1
ATOM 1999 N N . GLN A 1 257 ? 13.468 -10.324 -5.432 1.00 96.88 257 GLN A N 1
ATOM 2000 C CA . GLN A 1 257 ? 14.836 -9.806 -5.312 1.00 96.88 257 GLN A CA 1
ATOM 2001 C C . GLN A 1 257 ? 15.212 -8.905 -6.497 1.00 96.88 257 GLN A C 1
ATOM 2003 O O . GLN A 1 257 ? 15.659 -7.778 -6.293 1.00 96.88 257 GLN A O 1
ATOM 2008 N N . ARG A 1 258 ? 14.948 -9.361 -7.729 1.00 97.69 258 ARG A N 1
ATOM 2009 C CA . ARG A 1 258 ? 15.188 -8.561 -8.936 1.00 97.69 258 ARG A CA 1
ATOM 2010 C C . ARG A 1 258 ? 14.322 -7.302 -8.945 1.00 97.69 258 ARG A C 1
ATOM 2012 O O . ARG A 1 258 ? 14.805 -6.230 -9.286 1.00 97.69 258 ARG A O 1
ATOM 2019 N N . SER A 1 259 ? 13.062 -7.411 -8.518 1.00 97.06 259 SER A N 1
ATOM 2020 C CA . SER A 1 259 ? 12.180 -6.248 -8.374 1.00 97.06 259 SER A CA 1
ATOM 2021 C C . SER A 1 259 ? 12.750 -5.204 -7.407 1.00 97.06 259 SER A C 1
ATOM 2023 O O . SER A 1 259 ? 12.697 -4.019 -7.717 1.00 97.06 259 SER A O 1
ATOM 2025 N N . ARG A 1 260 ? 13.333 -5.608 -6.267 1.00 96.75 260 ARG A N 1
ATOM 2026 C CA . ARG A 1 260 ? 13.987 -4.673 -5.331 1.00 96.75 260 ARG A CA 1
ATOM 2027 C C . ARG A 1 260 ? 15.194 -3.978 -5.935 1.00 96.75 260 ARG A C 1
ATOM 2029 O O . ARG A 1 260 ? 15.339 -2.772 -5.765 1.00 96.75 260 ARG A O 1
ATOM 2036 N N . GLU A 1 261 ? 16.049 -4.728 -6.624 1.00 97.81 261 GLU A N 1
ATOM 2037 C CA . GLU A 1 261 ? 17.214 -4.168 -7.318 1.00 97.81 261 GLU A CA 1
ATOM 2038 C C . GLU A 1 261 ? 16.789 -3.102 -8.329 1.00 97.81 261 GLU A C 1
ATOM 2040 O O . GLU A 1 261 ? 17.421 -2.056 -8.419 1.00 97.81 261 GLU A O 1
ATOM 2045 N N . LEU A 1 262 ? 15.678 -3.334 -9.031 1.00 98.12 262 LEU A N 1
ATOM 2046 C CA . LEU A 1 262 ? 15.100 -2.380 -9.971 1.00 98.12 262 LEU A CA 1
ATOM 2047 C C . LEU A 1 262 ? 14.482 -1.159 -9.271 1.00 98.12 262 LEU A C 1
ATOM 2049 O O . LEU A 1 262 ? 14.670 -0.044 -9.751 1.00 98.12 262 LEU A O 1
ATOM 2053 N N . CYS A 1 263 ? 13.822 -1.320 -8.114 1.00 97.50 263 CYS A N 1
ATOM 2054 C CA . CYS A 1 263 ? 13.383 -0.170 -7.310 1.00 97.50 263 CYS A CA 1
ATOM 2055 C C . CYS A 1 263 ? 14.590 0.687 -6.866 1.00 97.50 263 CYS A C 1
ATOM 2057 O O . CYS A 1 263 ? 14.538 1.913 -6.950 1.00 97.50 263 CYS A O 1
ATOM 2059 N N . ARG A 1 264 ? 15.694 0.054 -6.433 1.00 98.06 264 ARG A N 1
ATOM 2060 C CA . ARG A 1 264 ? 16.936 0.757 -6.060 1.00 98.06 264 ARG A CA 1
ATOM 2061 C C . ARG A 1 264 ? 17.571 1.449 -7.265 1.00 98.06 264 ARG A C 1
ATOM 2063 O O . ARG A 1 264 ? 17.910 2.619 -7.170 1.00 98.06 264 ARG A O 1
ATOM 2070 N N . MET A 1 265 ? 17.659 0.762 -8.405 1.00 98.06 265 MET A N 1
ATOM 2071 C CA . MET A 1 265 ? 18.154 1.341 -9.656 1.00 98.06 265 MET A CA 1
ATOM 2072 C C . MET A 1 265 ? 17.358 2.589 -10.045 1.00 98.06 265 MET A C 1
ATOM 2074 O O . MET A 1 265 ? 17.956 3.588 -10.431 1.00 98.06 265 MET A O 1
ATOM 2078 N N . ALA A 1 266 ? 16.029 2.562 -9.915 1.00 97.75 266 ALA A N 1
ATOM 2079 C CA . ALA A 1 266 ? 15.200 3.733 -10.176 1.00 97.75 266 ALA A CA 1
ATOM 2080 C C . ALA A 1 266 ? 15.555 4.902 -9.238 1.00 97.75 266 ALA A C 1
ATOM 2082 O O . ALA A 1 266 ? 15.745 6.022 -9.708 1.00 97.75 266 ALA A O 1
ATOM 2083 N N . ALA A 1 267 ? 15.708 4.635 -7.937 1.00 97.75 267 ALA A N 1
ATOM 2084 C CA . ALA A 1 267 ? 16.095 5.639 -6.945 1.00 97.75 267 ALA A CA 1
ATOM 2085 C C . ALA A 1 267 ? 17.474 6.252 -7.235 1.00 97.75 267 ALA A C 1
ATOM 2087 O O . ALA A 1 267 ? 17.612 7.473 -7.285 1.00 97.75 267 ALA A O 1
ATOM 2088 N N . ASP A 1 268 ? 18.475 5.412 -7.508 1.00 97.69 268 ASP A N 1
ATOM 2089 C CA . ASP A 1 268 ? 19.844 5.842 -7.817 1.00 97.69 268 ASP A CA 1
ATOM 2090 C C . ASP A 1 268 ? 19.915 6.677 -9.115 1.00 97.69 268 ASP A C 1
ATOM 2092 O O . ASP A 1 268 ? 20.866 7.430 -9.318 1.00 97.69 268 ASP A O 1
ATOM 2096 N N . ASN A 1 269 ? 18.895 6.581 -9.978 1.00 96.88 269 ASN A N 1
ATOM 2097 C CA . ASN A 1 269 ? 18.761 7.355 -11.215 1.00 96.88 269 ASN A CA 1
ATOM 2098 C C . ASN A 1 269 ? 17.733 8.502 -11.118 1.00 96.88 269 ASN A C 1
ATOM 2100 O O . ASN A 1 269 ? 17.320 9.042 -12.145 1.00 96.88 269 ASN A O 1
ATOM 2104 N N . GLY A 1 270 ? 17.338 8.903 -9.905 1.00 96.25 270 GLY A N 1
ATOM 2105 C CA . GLY A 1 270 ? 16.538 10.110 -9.675 1.00 96.25 270 GLY A CA 1
ATOM 2106 C C . GLY A 1 270 ? 15.030 9.942 -9.866 1.00 96.25 270 GLY A C 1
ATOM 2107 O O . GLY A 1 270 ? 14.348 10.920 -10.174 1.00 96.25 270 GLY A O 1
ATOM 2108 N N . ALA A 1 271 ? 14.497 8.727 -9.703 1.00 95.69 271 ALA A N 1
ATOM 2109 C CA . ALA A 1 271 ? 13.055 8.531 -9.561 1.00 95.69 271 ALA A CA 1
ATOM 2110 C C . ALA A 1 271 ? 12.496 9.340 -8.377 1.00 95.69 271 ALA A C 1
ATOM 2112 O O . ALA A 1 271 ? 13.169 9.502 -7.362 1.00 95.69 271 ALA A O 1
ATOM 2113 N N . GLU A 1 272 ? 11.242 9.786 -8.477 1.00 95.56 272 GLU A N 1
ATOM 2114 C CA . GLU A 1 272 ? 10.549 10.410 -7.347 1.00 95.56 272 GLU A CA 1
ATOM 2115 C C . GLU A 1 272 ? 10.427 9.433 -6.170 1.00 95.56 272 GLU A C 1
ATOM 2117 O O . GLU A 1 272 ? 10.015 8.281 -6.350 1.00 95.56 272 GLU A O 1
ATOM 2122 N N . ASP A 1 273 ? 10.706 9.916 -4.956 1.00 96.38 273 ASP A N 1
ATOM 2123 C CA . ASP A 1 273 ? 10.704 9.097 -3.740 1.00 96.38 273 ASP A CA 1
ATOM 2124 C C . ASP A 1 273 ? 9.403 8.310 -3.563 1.00 96.38 273 ASP A C 1
ATOM 2126 O O . ASP A 1 273 ? 9.427 7.124 -3.240 1.00 96.38 273 ASP A O 1
ATOM 2130 N N . VAL A 1 274 ? 8.257 8.942 -3.838 1.00 96.00 274 VAL A N 1
ATOM 2131 C CA . VAL A 1 274 ? 6.938 8.302 -3.746 1.00 96.00 274 VAL A CA 1
ATOM 2132 C C . VAL A 1 274 ? 6.833 7.105 -4.692 1.00 96.00 274 VAL A C 1
ATOM 2134 O O . VAL A 1 274 ? 6.359 6.050 -4.277 1.00 96.00 274 VAL A O 1
ATOM 2137 N N . ALA A 1 275 ? 7.305 7.218 -5.936 1.00 95.88 275 ALA A N 1
ATOM 2138 C CA . ALA A 1 275 ? 7.253 6.119 -6.901 1.00 95.88 275 ALA A CA 1
ATOM 2139 C C . ALA A 1 275 ? 8.135 4.938 -6.458 1.00 95.88 275 ALA A C 1
ATOM 2141 O O . ALA A 1 275 ? 7.736 3.774 -6.576 1.00 95.88 275 ALA A O 1
ATOM 2142 N N . VAL A 1 276 ? 9.307 5.228 -5.884 1.00 97.75 276 VAL A N 1
ATOM 2143 C CA . VAL A 1 276 ? 10.189 4.201 -5.313 1.00 97.75 276 VAL A CA 1
ATOM 2144 C C . VAL A 1 276 ? 9.554 3.557 -4.079 1.00 97.75 276 VAL A C 1
ATOM 2146 O O . VAL A 1 276 ? 9.571 2.333 -3.962 1.00 97.75 276 VAL A O 1
ATOM 2149 N N . LEU A 1 277 ? 8.945 4.337 -3.183 1.00 97.75 277 LEU A N 1
ATOM 2150 C CA . LEU A 1 277 ? 8.248 3.823 -2.000 1.00 97.75 277 LEU A CA 1
ATOM 2151 C C . LEU A 1 277 ? 7.060 2.932 -2.375 1.00 97.75 277 LEU A C 1
ATOM 2153 O O . LEU A 1 277 ? 6.859 1.895 -1.746 1.00 97.75 277 LEU A O 1
ATOM 2157 N N . VAL A 1 278 ? 6.312 3.273 -3.427 1.00 96.75 278 VAL A N 1
ATOM 2158 C CA . VAL A 1 278 ? 5.244 2.415 -3.965 1.00 96.75 278 VAL A CA 1
ATOM 2159 C C . VAL A 1 278 ? 5.821 1.104 -4.516 1.00 96.75 278 VAL A C 1
ATOM 2161 O O . VAL A 1 278 ? 5.293 0.032 -4.214 1.00 96.75 278 VAL A O 1
ATOM 2164 N N . CYS A 1 279 ? 6.943 1.160 -5.246 1.00 97.38 279 CYS A N 1
ATOM 2165 C CA . CYS A 1 279 ? 7.672 -0.025 -5.719 1.00 97.38 279 CYS A CA 1
ATOM 2166 C C . CYS A 1 279 ? 8.109 -0.927 -4.556 1.00 97.38 279 CYS A C 1
ATOM 2168 O O . CYS A 1 279 ? 7.772 -2.113 -4.525 1.00 97.38 279 CYS A O 1
ATOM 2170 N N . LEU A 1 280 ? 8.791 -0.361 -3.555 1.00 97.75 280 LEU A N 1
ATOM 2171 C CA . LEU A 1 280 ? 9.218 -1.077 -2.350 1.00 97.75 280 LEU A CA 1
ATOM 2172 C C . LEU A 1 280 ? 8.028 -1.628 -1.564 1.00 97.75 280 LEU A C 1
ATOM 2174 O O . LEU A 1 280 ? 8.104 -2.744 -1.058 1.00 97.75 280 LEU A O 1
ATOM 2178 N N . GLY A 1 281 ? 6.924 -0.886 -1.492 1.00 96.50 281 GLY A N 1
ATOM 2179 C CA . GLY A 1 281 ? 5.702 -1.312 -0.822 1.00 96.50 281 GLY A CA 1
ATOM 2180 C C . GLY A 1 281 ? 5.056 -2.506 -1.513 1.00 96.50 281 GLY A C 1
ATOM 2181 O O . GLY A 1 281 ? 4.672 -3.463 -0.849 1.00 96.50 281 GLY A O 1
ATOM 2182 N N . ALA A 1 282 ? 5.013 -2.527 -2.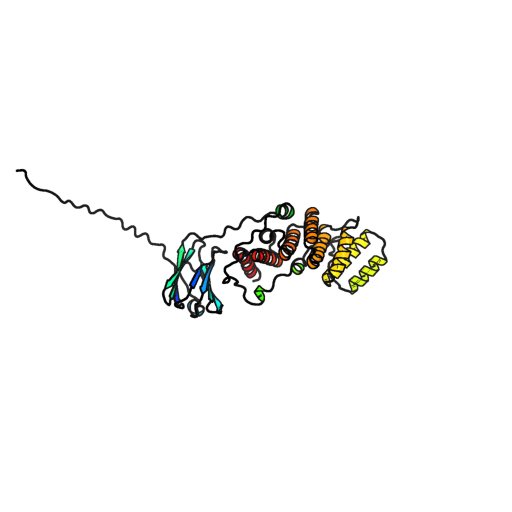845 1.00 95.81 282 ALA A N 1
ATOM 2183 C CA . ALA A 1 282 ? 4.523 -3.684 -3.589 1.00 95.81 282 ALA A CA 1
ATOM 2184 C C . ALA A 1 282 ? 5.409 -4.931 -3.381 1.00 95.81 282 ALA A C 1
ATOM 2186 O O . ALA A 1 282 ? 4.887 -6.035 -3.211 1.00 95.81 282 ALA A O 1
ATOM 2187 N N . VAL A 1 283 ? 6.737 -4.769 -3.323 1.00 96.44 283 VAL A N 1
ATOM 2188 C CA . VAL A 1 283 ? 7.657 -5.870 -2.978 1.00 96.44 283 VAL A CA 1
ATOM 2189 C C . VAL A 1 283 ? 7.433 -6.341 -1.535 1.00 96.44 283 VAL A C 1
ATOM 2191 O O . VAL A 1 283 ? 7.209 -7.530 -1.312 1.00 96.44 283 VAL A O 1
ATOM 2194 N N . ALA A 1 284 ? 7.423 -5.426 -0.562 1.00 96.12 284 ALA A N 1
ATOM 2195 C CA . ALA A 1 284 ? 7.219 -5.739 0.852 1.00 96.12 284 ALA A CA 1
ATOM 2196 C C . ALA A 1 284 ? 5.870 -6.431 1.101 1.00 96.12 284 ALA A C 1
ATOM 2198 O O . ALA A 1 284 ? 5.770 -7.354 1.912 1.00 96.12 284 ALA A O 1
ATOM 2199 N N . LEU A 1 285 ? 4.835 -6.052 0.351 1.00 93.56 285 LEU A N 1
ATOM 2200 C CA . LEU A 1 285 ? 3.534 -6.709 0.401 1.00 93.56 285 LEU A CA 1
ATOM 2201 C C . LEU A 1 285 ? 3.598 -8.173 -0.065 1.00 93.56 285 LEU A C 1
ATOM 2203 O O . LEU A 1 285 ? 2.841 -9.025 0.403 1.00 93.56 285 LEU A O 1
ATOM 2207 N N . LYS A 1 286 ? 4.499 -8.470 -1.004 1.00 93.19 286 LYS A N 1
ATOM 2208 C CA . LYS A 1 286 ? 4.646 -9.784 -1.626 1.00 93.19 286 LYS A CA 1
ATOM 2209 C C . LYS A 1 286 ? 5.482 -10.749 -0.784 1.00 93.19 286 LYS A C 1
ATOM 2211 O O . LYS A 1 286 ? 5.049 -11.883 -0.596 1.00 93.19 286 LYS A O 1
ATOM 2216 N N . ASP A 1 287 ? 6.647 -10.329 -0.287 1.00 93.50 287 ASP A N 1
ATOM 2217 C CA . ASP A 1 287 ? 7.578 -11.212 0.443 1.00 93.50 287 ASP A CA 1
ATOM 2218 C C . ASP A 1 287 ? 7.969 -10.723 1.848 1.00 93.50 287 ASP A C 1
ATOM 2220 O O . ASP A 1 287 ? 8.715 -11.393 2.564 1.00 93.50 287 ASP A O 1
ATOM 2224 N N . GLY A 1 288 ? 7.444 -9.578 2.283 1.00 92.56 288 GLY A N 1
ATOM 2225 C CA . GLY A 1 288 ? 7.753 -8.997 3.585 1.00 92.56 288 GLY A CA 1
ATOM 2226 C C . GLY A 1 288 ? 9.120 -8.321 3.674 1.00 92.56 288 GLY A C 1
ATOM 2227 O O . GLY A 1 288 ? 9.560 -8.074 4.796 1.00 92.56 288 GLY A O 1
ATOM 2228 N N . THR A 1 289 ? 9.811 -8.073 2.555 1.00 93.00 289 THR A N 1
ATOM 2229 C CA . THR A 1 289 ? 11.135 -7.431 2.540 1.00 93.00 289 THR A CA 1
ATOM 2230 C C . THR A 1 289 ? 11.213 -6.316 1.481 1.00 93.00 289 THR A C 1
ATOM 2232 O O . THR A 1 289 ? 11.055 -6.602 0.293 1.00 93.00 289 THR A O 1
ATOM 2235 N N . PRO A 1 290 ? 11.547 -5.059 1.848 1.00 94.50 290 PRO A N 1
ATOM 2236 C CA . PRO A 1 290 ? 11.898 -4.584 3.196 1.00 94.50 290 PRO A CA 1
ATOM 2237 C C . PRO A 1 290 ? 10.705 -4.611 4.172 1.00 94.50 290 PRO A C 1
ATOM 2239 O O . PRO A 1 290 ? 9.603 -5.000 3.796 1.00 94.50 290 PRO A O 1
ATOM 2242 N N . SER A 1 291 ? 10.939 -4.266 5.444 1.00 95.75 291 SER A N 1
ATOM 2243 C CA . SER A 1 291 ? 9.925 -4.336 6.511 1.00 95.75 291 SER A CA 1
ATOM 2244 C C . SER A 1 291 ? 8.610 -3.642 6.101 1.00 95.75 291 SER A C 1
ATOM 2246 O O . SER A 1 291 ? 8.625 -2.430 5.868 1.00 95.75 291 SER A O 1
ATOM 2248 N N . PRO A 1 292 ? 7.467 -4.362 6.037 1.00 95.88 292 PRO A N 1
ATOM 2249 C CA . PRO A 1 292 ? 6.183 -3.785 5.645 1.00 95.88 292 PRO A CA 1
ATOM 2250 C C . PRO A 1 292 ? 5.793 -2.594 6.514 1.00 95.88 292 PRO A C 1
ATOM 2252 O O . PRO A 1 292 ? 5.440 -1.545 5.987 1.00 95.88 292 PRO A O 1
ATOM 2255 N N . THR A 1 293 ? 5.945 -2.707 7.837 1.00 95.38 293 THR A N 1
ATOM 2256 C CA . THR A 1 293 ? 5.682 -1.592 8.763 1.00 95.38 293 THR A CA 1
ATOM 2257 C C . THR A 1 293 ? 6.494 -0.344 8.406 1.00 95.38 293 THR A C 1
ATOM 2259 O O . THR A 1 293 ? 5.956 0.760 8.369 1.00 95.38 293 THR A O 1
ATOM 2262 N N . ALA A 1 294 ? 7.789 -0.523 8.139 1.00 96.69 294 ALA A N 1
ATOM 2263 C CA . ALA A 1 294 ? 8.718 0.566 7.860 1.00 96.69 294 ALA A CA 1
ATOM 2264 C C . ALA A 1 294 ? 8.351 1.293 6.555 1.00 96.69 294 ALA A C 1
ATOM 2266 O O . ALA A 1 294 ? 8.220 2.516 6.540 1.00 96.69 294 ALA A O 1
ATOM 2267 N N . VAL A 1 295 ? 8.098 0.530 5.486 1.00 97.44 295 VAL A N 1
ATOM 2268 C CA . VAL A 1 295 ? 7.667 1.082 4.193 1.00 97.44 295 VAL A CA 1
ATOM 2269 C C . VAL A 1 295 ? 6.285 1.720 4.291 1.00 97.44 295 VAL A C 1
ATOM 2271 O O . VAL A 1 295 ? 6.068 2.787 3.728 1.00 97.44 295 VAL A O 1
ATOM 2274 N N . GLY A 1 296 ? 5.355 1.095 5.019 1.00 96.50 296 GLY A N 1
ATOM 2275 C CA . GLY A 1 296 ? 4.001 1.606 5.206 1.00 96.50 296 GLY A CA 1
ATOM 2276 C C . GLY A 1 296 ? 3.992 2.999 5.833 1.00 96.50 296 GLY A C 1
ATOM 2277 O O . GLY A 1 296 ? 3.309 3.880 5.326 1.00 96.50 296 GLY A O 1
ATOM 2278 N N . ARG A 1 297 ? 4.806 3.233 6.871 1.00 95.88 297 ARG A N 1
ATOM 2279 C CA . ARG A 1 297 ? 4.945 4.563 7.493 1.00 95.88 297 ARG A CA 1
ATOM 2280 C C . ARG A 1 297 ? 5.591 5.585 6.564 1.00 95.88 297 ARG A C 1
ATOM 2282 O O . ARG A 1 297 ? 5.093 6.699 6.456 1.00 95.88 297 ARG A O 1
ATOM 2289 N N . ALA A 1 298 ? 6.663 5.206 5.869 1.00 97.00 298 ALA A N 1
ATOM 2290 C CA . ALA A 1 298 ? 7.322 6.104 4.922 1.00 97.00 298 ALA A CA 1
ATOM 2291 C C . ALA A 1 298 ? 6.370 6.519 3.786 1.00 97.00 298 ALA A C 1
ATOM 2293 O O . ALA A 1 298 ? 6.293 7.692 3.426 1.00 97.00 298 ALA A O 1
ATOM 2294 N N . LEU A 1 299 ? 5.595 5.569 3.254 1.00 95.81 299 LEU A N 1
ATOM 2295 C CA . LEU A 1 299 ? 4.626 5.826 2.191 1.00 95.81 299 LEU A CA 1
ATOM 2296 C C . LEU A 1 299 ? 3.432 6.662 2.671 1.00 95.81 299 LEU A C 1
ATOM 2298 O O . LEU A 1 299 ? 2.971 7.534 1.934 1.00 95.81 299 LEU A O 1
ATOM 2302 N N . GLU A 1 300 ? 2.947 6.411 3.891 1.00 94.69 300 GLU A N 1
ATOM 2303 C CA . GLU A 1 300 ? 1.916 7.224 4.541 1.00 94.69 300 GLU A CA 1
ATOM 2304 C C . GLU A 1 300 ? 2.356 8.688 4.597 1.00 94.69 300 GLU A C 1
ATOM 2306 O O . GLU A 1 300 ? 1.626 9.547 4.120 1.00 94.69 300 GLU A O 1
ATOM 2311 N N . GLN A 1 301 ? 3.574 8.980 5.047 1.00 93.50 301 GLN A N 1
ATOM 2312 C CA . GLN A 1 301 ? 4.061 10.359 5.117 1.00 93.50 301 GLN A CA 1
ATOM 2313 C C . GLN A 1 301 ? 4.310 10.988 3.741 1.00 93.50 301 GLN A C 1
ATOM 2315 O O . GLN A 1 301 ? 4.023 12.167 3.538 1.00 93.50 301 GLN A O 1
ATOM 2320 N N . ALA A 1 302 ? 4.831 10.213 2.787 1.00 94.31 302 ALA A N 1
ATOM 2321 C CA . ALA A 1 302 ? 5.287 10.741 1.504 1.00 94.31 302 ALA A CA 1
ATOM 2322 C C . ALA A 1 302 ? 4.156 11.046 0.506 1.00 94.31 302 ALA A C 1
ATOM 2324 O O . ALA A 1 302 ? 4.367 11.809 -0.437 1.00 94.31 302 ALA A O 1
ATOM 2325 N N . SER A 1 303 ? 2.964 10.455 0.657 1.00 91.62 303 SER A N 1
ATOM 2326 C CA . SER A 1 303 ? 1.907 10.582 -0.352 1.00 91.62 303 SER A CA 1
ATOM 2327 C C . SER A 1 303 ? 0.516 10.782 0.231 1.00 91.62 303 SER A C 1
ATOM 2329 O O . SER A 1 303 ? 0.144 10.138 1.201 1.00 91.62 303 SER A O 1
ATOM 2331 N N . LEU A 1 304 ? -0.292 11.632 -0.407 1.00 88.56 304 LEU A N 1
ATOM 2332 C CA . LEU A 1 304 ? -1.723 11.810 -0.113 1.00 88.56 304 LEU A CA 1
ATOM 2333 C C . LEU A 1 304 ? -2.634 11.068 -1.106 1.00 88.56 304 LEU A C 1
ATOM 2335 O O . LEU A 1 304 ? -3.854 11.140 -0.992 1.00 88.56 304 LEU A O 1
ATOM 2339 N N . VAL A 1 305 ? -2.063 10.358 -2.085 1.00 87.56 305 VAL A N 1
ATOM 2340 C CA . VAL A 1 305 ? -2.844 9.632 -3.095 1.00 87.56 305 VAL A CA 1
ATOM 2341 C C . VAL A 1 305 ? -3.587 8.462 -2.426 1.00 87.56 305 VAL A C 1
ATOM 2343 O O . VAL A 1 305 ? -2.943 7.658 -1.742 1.00 87.56 305 VAL A O 1
ATOM 2346 N N . PRO A 1 306 ? -4.912 8.308 -2.633 1.00 87.31 306 PRO A N 1
ATOM 2347 C CA . PRO A 1 306 ? -5.701 7.276 -1.958 1.00 87.31 306 PRO A CA 1
ATOM 2348 C C . PRO A 1 306 ? -5.170 5.848 -2.126 1.00 87.31 306 PRO A C 1
ATOM 2350 O O . PRO A 1 306 ? -5.073 5.107 -1.150 1.00 87.31 306 PRO A O 1
ATOM 2353 N N . SER A 1 307 ? -4.753 5.461 -3.335 1.00 86.50 307 SER A N 1
ATOM 2354 C CA . SER A 1 307 ? -4.193 4.127 -3.604 1.00 86.50 307 SER A CA 1
ATOM 2355 C C . SER A 1 307 ? -2.899 3.860 -2.822 1.00 86.50 307 SER A C 1
ATOM 2357 O O . SER A 1 307 ? -2.704 2.755 -2.312 1.00 86.50 307 SER A O 1
ATOM 2359 N N . HIS A 1 308 ? -2.044 4.872 -2.652 1.00 91.62 308 HIS A N 1
ATOM 2360 C CA . HIS A 1 308 ? -0.801 4.764 -1.882 1.00 91.62 308 HIS A CA 1
ATOM 2361 C C . HIS A 1 308 ? -1.080 4.634 -0.382 1.00 91.62 308 HIS A C 1
ATOM 2363 O O . HIS A 1 308 ? -0.464 3.818 0.302 1.00 91.62 308 HIS A O 1
ATOM 2369 N N . ARG A 1 309 ? -2.060 5.388 0.126 1.00 91.19 309 ARG A N 1
ATOM 2370 C CA . ARG A 1 309 ? -2.521 5.308 1.519 1.00 91.19 309 ARG A CA 1
ATOM 2371 C C . ARG A 1 309 ? -3.154 3.948 1.831 1.00 91.19 309 ARG A C 1
ATOM 2373 O O . ARG A 1 309 ? -2.878 3.376 2.883 1.00 91.19 309 ARG A O 1
ATOM 2380 N N . LEU A 1 310 ? -3.926 3.380 0.902 1.00 90.44 310 LEU A N 1
ATOM 2381 C CA . LEU A 1 310 ? -4.447 2.015 1.034 1.00 90.44 310 LEU A CA 1
ATOM 2382 C C . LEU A 1 310 ? -3.316 0.975 1.082 1.00 90.44 310 LEU A C 1
ATOM 2384 O O . LEU A 1 310 ? -3.345 0.084 1.933 1.00 90.44 310 LEU A O 1
ATOM 2388 N N . LEU A 1 311 ? -2.292 1.110 0.229 1.00 92.56 311 LEU A N 1
ATOM 2389 C CA . LEU A 1 311 ? -1.101 0.254 0.285 1.00 92.56 311 LEU A CA 1
ATOM 2390 C C . LEU A 1 311 ? -0.382 0.385 1.637 1.00 92.56 311 LEU A C 1
ATOM 2392 O O . LEU A 1 311 ? -0.070 -0.630 2.258 1.00 92.56 311 LEU A O 1
ATOM 2396 N N . ALA A 1 312 ? -0.170 1.610 2.124 1.00 94.62 312 ALA A N 1
ATOM 2397 C CA . ALA A 1 312 ? 0.443 1.866 3.426 1.00 94.62 312 ALA A CA 1
ATOM 2398 C C . ALA A 1 312 ? -0.326 1.185 4.573 1.00 94.62 312 ALA A C 1
ATOM 2400 O O . ALA A 1 312 ? 0.267 0.479 5.394 1.00 94.62 312 ALA A O 1
ATOM 2401 N N . ALA A 1 313 ? -1.655 1.318 4.590 1.00 92.06 313 ALA A N 1
ATOM 2402 C CA . ALA A 1 313 ? -2.509 0.658 5.573 1.00 92.06 313 ALA A CA 1
ATOM 2403 C C . ALA A 1 313 ? -2.391 -0.874 5.504 1.00 92.06 313 ALA A C 1
ATOM 2405 O O . ALA A 1 313 ? -2.279 -1.535 6.539 1.00 92.06 313 ALA A O 1
ATOM 2406 N N . GLN A 1 314 ? -2.365 -1.454 4.303 1.00 92.50 314 GLN A N 1
ATOM 2407 C CA . GLN A 1 314 ? -2.243 -2.903 4.137 1.00 92.50 314 GLN A CA 1
ATOM 2408 C C . GLN A 1 314 ? -0.877 -3.438 4.590 1.00 92.50 314 GLN A C 1
ATOM 2410 O O . GLN A 1 314 ? -0.808 -4.500 5.214 1.00 92.50 314 GLN A O 1
ATOM 2415 N N . LEU A 1 315 ? 0.202 -2.697 4.337 1.00 94.31 315 LEU A N 1
ATOM 2416 C CA . LEU A 1 315 ? 1.543 -3.039 4.816 1.00 94.31 315 LEU A CA 1
ATOM 2417 C C . LEU A 1 315 ? 1.616 -3.055 6.349 1.00 94.31 315 LEU A C 1
ATOM 2419 O O . LEU A 1 315 ? 2.171 -3.983 6.937 1.00 94.31 315 LEU A O 1
ATOM 2423 N N . LEU A 1 316 ? 0.985 -2.081 7.008 1.00 93.00 316 LEU A N 1
ATOM 2424 C CA . LEU A 1 316 ? 0.862 -2.050 8.468 1.00 93.00 316 LEU A CA 1
ATOM 2425 C C . LEU A 1 316 ? 0.046 -3.242 8.996 1.00 93.00 316 LEU A C 1
ATOM 2427 O O . LEU A 1 316 ? 0.428 -3.880 9.980 1.00 93.00 316 LEU A O 1
ATOM 2431 N N . GLN A 1 317 ? -1.052 -3.600 8.326 1.00 89.88 317 GLN A N 1
ATOM 2432 C CA . GLN A 1 317 ? -1.864 -4.767 8.695 1.00 89.88 317 GLN A CA 1
ATOM 2433 C C . GLN A 1 317 ? -1.103 -6.093 8.563 1.00 89.88 317 GLN A C 1
ATOM 2435 O O . GLN A 1 317 ? -1.314 -6.986 9.387 1.00 89.88 317 GLN A O 1
ATOM 2440 N N . GLN A 1 318 ? -0.210 -6.228 7.576 1.00 89.44 318 GLN A N 1
ATOM 2441 C CA . GLN A 1 318 ? 0.618 -7.427 7.379 1.00 89.44 318 GLN A CA 1
ATOM 2442 C C . GLN A 1 318 ? 1.540 -7.721 8.572 1.00 89.44 318 GLN A C 1
ATOM 2444 O O . GLN A 1 318 ? 1.865 -8.881 8.823 1.00 89.44 318 GLN A O 1
ATOM 2449 N N . ASP A 1 319 ? 1.911 -6.688 9.325 1.00 91.00 319 ASP A N 1
ATOM 2450 C CA . ASP A 1 319 ? 2.701 -6.780 10.555 1.00 91.00 319 ASP A CA 1
ATOM 2451 C C . ASP A 1 319 ? 1.853 -6.553 11.820 1.00 91.00 319 ASP A C 1
ATOM 2453 O O . ASP A 1 319 ? 2.376 -6.201 12.878 1.00 91.00 319 ASP A O 1
ATOM 2457 N N . HIS A 1 320 ? 0.536 -6.758 11.726 1.00 87.44 320 HIS A N 1
ATOM 2458 C CA . HIS A 1 320 ? -0.419 -6.664 12.836 1.00 87.44 320 HIS A CA 1
ATOM 2459 C C . HIS A 1 320 ? -0.541 -5.269 13.482 1.00 87.44 320 HIS A C 1
ATOM 2461 O O . HIS A 1 320 ? -1.087 -5.125 14.579 1.00 87.44 320 HIS A O 1
ATOM 2467 N N . ARG A 1 321 ? -0.109 -4.204 12.793 1.00 87.81 321 ARG A N 1
ATOM 2468 C CA . ARG A 1 321 ? -0.229 -2.801 13.234 1.00 87.81 321 ARG A CA 1
ATOM 2469 C C . ARG A 1 321 ? -1.611 -2.223 12.900 1.00 87.81 321 ARG A C 1
ATOM 2471 O O . ARG A 1 321 ? -1.742 -1.174 12.278 1.00 87.81 321 ARG A O 1
ATOM 2478 N N . HIS A 1 322 ? -2.671 -2.920 13.313 1.00 83.69 322 HIS A N 1
ATOM 2479 C CA . HIS A 1 322 ? -4.050 -2.584 12.934 1.00 83.69 322 HIS A CA 1
ATOM 2480 C C . HIS A 1 322 ? -4.509 -1.203 13.421 1.00 83.69 322 HIS A C 1
ATOM 2482 O O . HIS A 1 322 ? -5.313 -0.569 12.747 1.00 83.69 322 HIS A O 1
ATOM 2488 N N . ALA A 1 323 ? -4.001 -0.735 14.565 1.00 79.44 323 ALA A N 1
ATOM 2489 C CA . ALA A 1 323 ? -4.338 0.587 15.091 1.00 79.44 323 ALA A CA 1
ATOM 2490 C C . ALA A 1 323 ? -3.807 1.718 14.195 1.00 79.44 323 ALA A C 1
ATOM 2492 O O . ALA A 1 323 ? -4.555 2.642 13.894 1.00 79.44 323 ALA A O 1
ATOM 2493 N N . GLU A 1 324 ? -2.560 1.607 13.726 1.00 86.31 324 GLU A N 1
ATOM 2494 C CA . GLU A 1 324 ? -1.950 2.563 12.789 1.00 86.31 324 GLU A CA 1
ATOM 2495 C C . GLU A 1 324 ? -2.652 2.500 11.428 1.00 86.31 324 GLU A C 1
ATOM 2497 O O . GLU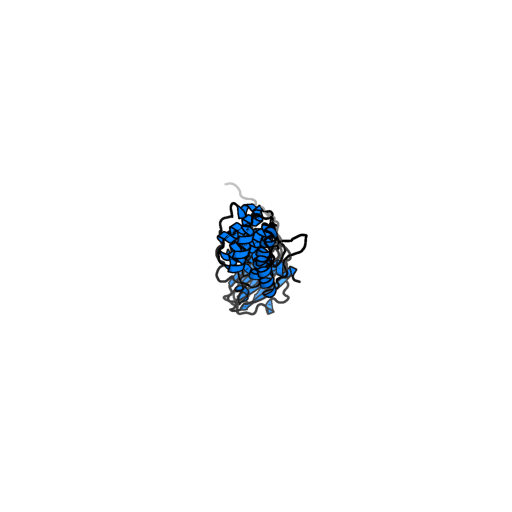 A 1 324 ? -3.092 3.515 10.898 1.00 86.31 324 GLU A O 1
ATOM 2502 N N . ALA A 1 325 ? -2.857 1.289 10.895 1.00 87.94 325 ALA A N 1
ATOM 2503 C CA . ALA A 1 325 ? -3.556 1.105 9.625 1.00 87.94 325 ALA A CA 1
ATOM 2504 C C . ALA A 1 325 ? -4.962 1.723 9.634 1.00 87.94 325 ALA A C 1
ATOM 2506 O O . ALA A 1 325 ? -5.398 2.296 8.640 1.00 87.94 325 ALA A O 1
ATOM 2507 N N . ARG A 1 326 ? -5.673 1.620 10.762 1.00 82.69 326 ARG A N 1
ATOM 2508 C CA . ARG A 1 326 ? -7.012 2.183 10.914 1.00 82.69 326 ARG A CA 1
ATOM 2509 C C . ARG A 1 326 ? -7.026 3.709 10.804 1.00 82.69 326 ARG A C 1
ATOM 2511 O O . ARG A 1 326 ? -7.923 4.218 10.147 1.00 82.69 326 ARG A O 1
ATOM 2518 N N . GLN A 1 327 ? -6.039 4.414 11.369 1.00 82.94 327 GLN A N 1
ATOM 2519 C CA . GLN A 1 327 ? -5.940 5.881 11.241 1.00 82.94 327 GLN A CA 1
ATOM 2520 C C . GLN A 1 327 ? -5.920 6.300 9.772 1.00 82.94 327 GLN A C 1
ATOM 2522 O O . GLN A 1 327 ? -6.632 7.215 9.371 1.00 82.94 327 GLN A O 1
ATOM 2527 N N . ILE A 1 328 ? -5.137 5.582 8.965 1.00 85.69 328 ILE A N 1
ATOM 2528 C CA . ILE A 1 328 ? -5.006 5.851 7.533 1.00 85.69 328 ILE A CA 1
ATOM 2529 C C . ILE A 1 328 ? -6.333 5.601 6.809 1.00 85.69 328 ILE A C 1
ATOM 2531 O O . ILE A 1 328 ? -6.760 6.424 6.005 1.00 85.69 328 ILE A O 1
ATOM 2535 N N . LEU A 1 329 ? -6.990 4.471 7.089 1.00 84.56 329 LEU A N 1
ATOM 2536 C CA . LEU A 1 329 ? -8.248 4.096 6.434 1.00 84.56 329 LEU A CA 1
ATOM 2537 C C . LEU A 1 329 ? -9.402 5.040 6.788 1.00 84.56 329 LEU A C 1
ATOM 2539 O O . LEU A 1 329 ? -10.214 5.359 5.927 1.00 84.56 329 LEU A O 1
ATOM 2543 N N . GLU A 1 330 ? -9.468 5.500 8.035 1.00 78.50 330 GLU A N 1
ATOM 2544 C CA . GLU A 1 330 ? -10.480 6.462 8.478 1.00 78.50 330 GLU A CA 1
ATOM 2545 C C . GLU A 1 330 ? -10.267 7.823 7.816 1.00 78.50 330 GLU A C 1
ATOM 2547 O O . GLU A 1 330 ? -11.212 8.388 7.274 1.00 78.50 330 GLU A O 1
ATOM 2552 N N . ALA A 1 331 ? -9.022 8.305 7.755 1.00 75.88 331 ALA A N 1
ATOM 2553 C CA . ALA A 1 331 ? -8.693 9.545 7.053 1.00 75.88 331 ALA A CA 1
ATOM 2554 C C . ALA A 1 331 ? -9.052 9.497 5.555 1.00 75.88 331 ALA A C 1
ATOM 2556 O O . ALA A 1 331 ? -9.416 10.521 4.980 1.00 75.88 331 ALA A O 1
ATOM 2557 N N . LEU A 1 332 ? -8.976 8.317 4.927 1.00 78.00 332 LEU A N 1
ATOM 2558 C CA . LEU A 1 332 ? -9.404 8.121 3.540 1.00 78.00 332 LEU A CA 1
ATOM 2559 C C . LEU A 1 332 ? -10.920 8.172 3.358 1.00 78.00 332 LEU A C 1
ATOM 2561 O O . LEU A 1 332 ? -11.377 8.662 2.334 1.00 78.00 332 LEU A O 1
ATOM 2565 N N . ALA A 1 333 ? -11.699 7.665 4.316 1.00 70.12 333 ALA A N 1
ATOM 2566 C CA . ALA A 1 333 ? -13.156 7.725 4.230 1.00 70.12 333 ALA A CA 1
ATOM 2567 C C . ALA A 1 333 ? -13.638 9.183 4.179 1.00 70.12 333 ALA A C 1
ATOM 2569 O O . ALA A 1 333 ? -14.430 9.531 3.312 1.00 70.12 333 ALA A O 1
ATOM 2570 N N . TYR A 1 334 ? -13.062 10.046 5.021 1.00 66.31 334 TYR A N 1
ATOM 2571 C CA . TYR A 1 334 ? -13.403 11.471 5.066 1.00 66.31 334 TYR A CA 1
ATOM 2572 C C . TYR A 1 334 ? -12.939 12.284 3.851 1.00 66.31 334 TYR A C 1
ATOM 2574 O O . TYR A 1 334 ? -13.425 13.391 3.658 1.00 66.31 334 TYR A O 1
ATOM 2582 N N . SER A 1 335 ? -11.978 11.796 3.059 1.00 64.94 335 SER A N 1
ATOM 2583 C CA . SER A 1 335 ? -11.470 12.530 1.888 1.00 64.94 335 SER A CA 1
ATOM 2584 C C . SER A 1 335 ? -12.199 12.202 0.584 1.00 64.94 335 SER A C 1
ATOM 2586 O O . SER A 1 335 ? -11.911 12.823 -0.441 1.00 64.94 335 SER A O 1
ATOM 2588 N N . MET A 1 336 ? -13.104 11.219 0.606 1.00 55.69 336 MET A N 1
ATOM 2589 C CA . MET A 1 336 ? -13.915 10.812 -0.547 1.00 55.69 336 MET A CA 1
ATOM 2590 C C . MET A 1 336 ? -15.320 11.432 -0.559 1.00 55.69 336 MET A C 1
ATOM 2592 O O . MET A 1 336 ? -15.997 11.319 -1.583 1.00 55.69 336 MET A O 1
ATOM 2596 N N . ASP A 1 337 ? -15.723 12.075 0.538 1.00 44.84 337 ASP A N 1
ATOM 2597 C CA . ASP A 1 337 ? -16.960 12.858 0.674 1.00 44.84 337 ASP A CA 1
ATOM 2598 C C . ASP A 1 337 ? -16.728 14.339 0.318 1.00 44.84 337 ASP A C 1
ATOM 2600 O O . ASP A 1 337 ? -17.628 14.944 -0.315 1.00 44.84 337 ASP A O 1
#

pLDDT: mean 84.4, std 16.78, range [36.56, 98.12]